Protein AF-A0A089QMC7-F1 (afdb_monomer)

Radius of gyration: 25.0 Å; Cα contacts (8 Å, |Δi|>4): 602; chains: 1; bounding box: 75×48×47 Å

Nearest PDB structures (foldseek):
  1ohs-assembly2_D  TM=6.194E-01  e=4.342E-04  Comamonas testosteroni
  4pej-assembly2_B  TM=6.756E-01  e=8.607E-04  synthetic construct
  3unl-assembly2_D  TM=6.961E-01  e=2.143E-03  Comamonas testosteroni
  3fh1-assembly1_A-2  TM=7.484E-01  e=1.407E-02  Mesorhizobium loti
  2rfr-assembly1_A  TM=6.326E-01  e=7.957E-03  Novosphingobium aromaticivorans DSM 12444

Mean predicted aligned error: 17.49 Å

Solvent-accessible surface area (backbone atoms only — not comparable to full-atom values): 17807 Å² total; per-residue (Å²): 134,82,77,82,74,79,68,56,44,44,63,55,49,42,39,44,51,19,29,21,56,63,69,51,47,55,74,69,46,61,76,41,48,29,74,71,12,31,39,40,39,80,88,53,97,70,68,32,70,26,39,66,59,44,51,68,55,46,54,60,51,31,56,52,47,70,71,65,83,45,55,52,40,39,30,40,28,40,42,76,50,98,92,42,48,54,28,30,37,33,17,49,64,41,87,81,43,65,70,18,28,33,39,47,41,60,51,99,59,19,38,36,29,40,38,41,24,56,71,69,47,42,85,71,36,50,75,63,67,43,31,46,86,52,100,50,75,59,82,85,76,78,84,71,91,72,95,59,87,63,48,73,66,56,46,51,51,50,48,53,54,63,70,62,69,81,64,81,76,67,56,46,80,44,78,38,97,54,55,35,64,55,38,37,31,43,50,52,11,76,40,81,88,48,75,64,69,64,89,67,65,52,51,31,86,45,64,66,64,45,67,71,66,52,57,91,76,49,41,72,41,31,40,36,43,37,75,92,74,17,91,44,72,28,40,30,33,30,35,58,41,80,50,94,56,90,88,38,80,28,35,39,36,38,23,35,30,30,46,33,34,46,93,86,71,29,31,32,63,44,59,51,30,46,32,27,38,37,18,79,52,89,72,75,93,53,59,60,63,50,48,56,53,38,52,51,42,34,61,70,76,20,42,95,84,38,50,32,67,62,55,66,72,30,54,76,45,78,69,109

Foldseek 3Di:
DDPPPPAQDQLNLLLQVLQCLQVLHCVSNLVQADQQAWEAEPPDDDIDGGSVSVCVVSNVVSVVLVPPPKGKFWFWWADDDPNDGIWIFIAINDPPRTDFIKTFDGDPSGTRYIYTDCVVPSVRTGTPCDRRPDPDSPPPPDDDDDPPPQDPVNVVVVVVVVCPPDDDPQKDKFADPDAQVRQVCVQQVVDDDDDHFDPPLFKALDPVSNVVRHDPQKDWWKWKDAPVAAPDIKTKIKDWDWDPDPPAPTKIKIWIWIFGQGPVNITGIGTWGMIMMHGNDDDDDPRNVRVVVGVVVCCPQNGPVGDNVSRVPMDMGTDD

Secondary structure (DSSP, 8-state):
------PPPHHHHHHHHHHHHHHT--HHHHTTEEEEEEEEETTSSS-B-SHHHHHHHHHHHHHHHHHTT--EEEEEEEEEETTEEEEEEEEESSTTSEEEEEEEEEETTEEEEEEEESSS-GGGSEE--B-TTS--B-TT--S--------HHHHHHHHHHHHTSSS--SEEEEE-SS-HHHHHHHHTTSSSSSPPPPTTTTEESSHHHHHTTS-TT-EEEEEEE-TTT-SS-EEEEEEEEEE--TTSSEEEEEEEEEEEE-TTSSEEEEEEEEEEEEESSPPPP-HHHHHHHHHHHHHHH--SS--HHHHHTSEEEE--

Sequence (320 aa):
MGKETSQLTEKEALSIYARMMHSLDSSEFESFLAEDFSYSSQKVLTDMNSKDEFIEYIRPKLEVIKKTNSPVYAELGVCPAYGHNDCLIMAQGDKSNLLGVAYASVEEGKISGLSLCIVPTPDSAIRSGIYPGLNEVDSGLNVKKDQVIITEEEFQRKKEQLLNLGKKETYQIELSGYDEVQAFGMAFGLIGERERPKEDFYESTNFNNLESSLPSDTIKVATYVNKKYSTKKIYFYVCSFTESTQRANHQEVYSLFSIMWSRDSLWELNPWYCCSVLSEKPQAPLHKEAANWMFKGVATTGCLIASVDDFKNGTLEILI

pLDDT: mean 78.38, std 17.94, range [30.09, 97.62]

Structure (mmCIF, N/CA/C/O backbone):
data_AF-A0A089QMC7-F1
#
_entry.id   AF-A0A089QMC7-F1
#
loop_
_atom_site.group_PDB
_atom_site.id
_atom_site.type_symbol
_atom_site.label_atom_id
_atom_site.label_alt_id
_atom_site.label_comp_id
_atom_site.label_asym_id
_atom_site.label_entity_id
_atom_site.label_seq_id
_atom_site.pdbx_PDB_ins_code
_atom_site.Cartn_x
_atom_site.Cartn_y
_atom_site.Cartn_z
_atom_site.occupancy
_atom_site.B_iso_or_equiv
_atom_site.auth_seq_id
_atom_site.auth_comp_id
_atom_site.auth_asym_id
_atom_site.auth_atom_id
_atom_site.pdbx_PDB_model_num
ATOM 1 N N . MET A 1 1 ? -43.325 -26.738 12.603 1.00 34.03 1 MET A N 1
ATOM 2 C CA . MET A 1 1 ? -42.249 -26.535 11.611 1.00 34.03 1 MET A CA 1
ATOM 3 C C . MET A 1 1 ? -41.674 -25.157 11.857 1.00 34.03 1 MET A C 1
ATOM 5 O O . MET A 1 1 ? -42.331 -24.178 11.523 1.00 34.03 1 MET A O 1
ATOM 9 N N . GLY A 1 2 ? -40.547 -25.077 12.565 1.00 37.09 2 GLY A N 1
ATOM 10 C CA . GLY A 1 2 ? -39.868 -23.801 12.781 1.00 37.09 2 GLY A CA 1
ATOM 11 C C . GLY A 1 2 ? -39.371 -23.283 11.438 1.00 37.09 2 GLY A C 1
ATOM 12 O O . GLY A 1 2 ? -38.713 -24.026 10.715 1.00 37.09 2 GLY A O 1
ATOM 13 N N . LYS A 1 3 ? -39.744 -22.051 11.078 1.00 37.16 3 LYS A N 1
ATOM 14 C CA . LYS A 1 3 ? -39.042 -21.313 10.028 1.00 37.16 3 LYS A CA 1
ATOM 15 C C . LYS A 1 3 ? -37.590 -21.220 10.482 1.00 37.16 3 LYS A C 1
ATOM 17 O O . LYS A 1 3 ? -37.341 -20.636 11.533 1.00 37.16 3 LYS A O 1
ATOM 22 N N . GLU A 1 4 ? -36.664 -21.794 9.725 1.00 39.12 4 GLU A N 1
ATOM 23 C CA . GLU A 1 4 ? -35.265 -21.385 9.796 1.00 39.12 4 GLU A CA 1
ATOM 24 C C . GLU A 1 4 ? -35.242 -19.888 9.478 1.00 39.12 4 GLU A C 1
ATOM 26 O O . GLU A 1 4 ? -35.417 -19.469 8.335 1.00 39.12 4 GLU A O 1
ATOM 31 N N . THR A 1 5 ? -35.156 -19.054 10.510 1.00 44.62 5 THR A N 1
ATOM 32 C CA . THR A 1 5 ? -34.788 -17.654 10.348 1.00 44.62 5 THR A CA 1
ATOM 33 C C . THR A 1 5 ? -33.335 -17.668 9.907 1.00 44.62 5 THR A C 1
ATOM 35 O O . THR A 1 5 ? -32.456 -17.890 10.739 1.00 44.62 5 THR A O 1
ATOM 38 N N . SER A 1 6 ? -33.082 -17.519 8.604 1.00 55.50 6 SER A N 1
ATOM 39 C CA . SER A 1 6 ? -31.729 -17.291 8.101 1.00 55.50 6 SER A CA 1
ATOM 40 C C . SER A 1 6 ? -31.168 -16.085 8.850 1.00 55.50 6 SER A C 1
ATOM 42 O O . SER A 1 6 ? -31.702 -14.980 8.726 1.00 55.50 6 SER A O 1
ATOM 44 N N . GLN A 1 7 ? -30.170 -16.311 9.702 1.00 78.69 7 GLN A N 1
ATOM 45 C CA . GLN A 1 7 ? -29.512 -15.224 10.412 1.00 78.69 7 GLN A CA 1
ATOM 46 C C . GLN A 1 7 ? -28.820 -14.337 9.384 1.00 78.69 7 GLN A C 1
ATOM 48 O O . GLN A 1 7 ? -28.062 -14.838 8.557 1.00 78.69 7 GLN A O 1
ATOM 53 N N . LEU A 1 8 ? -29.113 -13.037 9.439 1.00 89.31 8 LEU A N 1
ATOM 54 C CA . LEU A 1 8 ? -28.418 -12.033 8.648 1.00 89.31 8 LEU A CA 1
ATOM 55 C C . LEU A 1 8 ? -26.914 -12.120 8.952 1.00 89.31 8 LEU A C 1
ATOM 57 O O . LEU A 1 8 ? -26.518 -12.175 10.114 1.00 89.31 8 LEU A O 1
ATOM 61 N N . THR A 1 9 ? -26.087 -12.145 7.916 1.00 92.31 9 THR A N 1
ATOM 62 C CA . THR A 1 9 ? -24.621 -12.131 8.023 1.00 92.31 9 THR A CA 1
ATOM 63 C C . THR A 1 9 ? -24.059 -10.729 7.780 1.00 92.31 9 THR A C 1
ATOM 65 O O . THR A 1 9 ? -24.715 -9.891 7.159 1.00 92.31 9 THR A O 1
ATOM 68 N N . GLU A 1 10 ? -22.817 -10.464 8.204 1.00 89.81 10 GLU A N 1
ATOM 69 C CA . GLU A 1 10 ? -22.138 -9.181 7.934 1.00 89.81 10 GLU A CA 1
ATOM 70 C C . GLU A 1 10 ? -22.070 -8.880 6.430 1.00 89.81 10 GLU A C 1
ATOM 72 O O . GLU A 1 10 ? -22.367 -7.773 5.987 1.00 89.81 10 GLU A O 1
ATOM 77 N N . LYS A 1 11 ? -21.766 -9.891 5.611 1.00 90.06 11 LYS A N 1
ATOM 78 C CA . LYS A 1 11 ? -21.731 -9.760 4.152 1.00 90.06 11 LYS A CA 1
ATOM 79 C C . LYS A 1 11 ? -23.095 -9.419 3.548 1.00 90.06 11 LYS A C 1
ATOM 81 O O . LYS A 1 11 ? -23.175 -8.631 2.602 1.00 90.06 11 LYS A O 1
ATOM 86 N N . GLU A 1 12 ? -24.175 -9.995 4.069 1.00 92.94 12 GLU A N 1
ATOM 87 C CA . GLU A 1 12 ? -25.535 -9.643 3.647 1.00 92.94 12 GLU A CA 1
ATOM 88 C C . GLU A 1 12 ? -25.905 -8.227 4.094 1.00 92.94 12 GLU A C 1
ATOM 90 O O . GLU A 1 12 ? -26.450 -7.473 3.290 1.00 92.94 12 GLU A O 1
ATOM 95 N N . ALA A 1 13 ? -25.534 -7.824 5.313 1.00 96.00 13 ALA A N 1
ATOM 96 C CA . ALA A 1 13 ? -25.698 -6.456 5.801 1.00 96.00 13 ALA A CA 1
ATOM 97 C C . ALA A 1 13 ? -24.971 -5.436 4.907 1.00 96.00 13 ALA A C 1
ATOM 99 O O . ALA A 1 13 ? -25.576 -4.459 4.459 1.00 96.00 13 ALA A O 1
ATOM 100 N N . LEU A 1 14 ? -23.711 -5.706 4.550 1.00 97.19 14 LEU A N 1
ATOM 101 C CA . LEU A 1 14 ? -22.934 -4.900 3.602 1.00 97.19 14 LEU A CA 1
ATOM 102 C C . LEU A 1 14 ? -23.573 -4.884 2.210 1.00 97.19 14 LEU A C 1
ATOM 104 O O . LEU A 1 14 ? -23.549 -3.861 1.531 1.00 97.19 14 LEU A O 1
ATOM 108 N N . SER A 1 15 ? -24.202 -5.985 1.794 1.00 95.12 15 SER A N 1
ATOM 109 C CA . SER A 1 15 ? -24.925 -6.051 0.521 1.00 95.12 15 SER A CA 1
ATOM 110 C C . SER A 1 15 ? -26.192 -5.194 0.517 1.00 95.12 15 SER A C 1
ATOM 112 O O . SER A 1 15 ? -26.511 -4.595 -0.510 1.00 95.12 15 SER A O 1
ATOM 114 N N . ILE A 1 16 ? -26.919 -5.122 1.637 1.00 95.81 16 ILE A N 1
ATOM 115 C CA . ILE A 1 16 ? -28.075 -4.224 1.802 1.00 95.81 16 ILE A CA 1
ATOM 116 C C . ILE A 1 16 ? -27.592 -2.767 1.803 1.00 95.81 16 ILE A C 1
ATOM 118 O O . ILE A 1 16 ? -28.145 -1.932 1.088 1.00 95.81 16 ILE A O 1
ATOM 122 N N . TYR A 1 17 ? -26.512 -2.468 2.530 1.00 97.19 17 TYR A N 1
ATOM 123 C CA . TYR A 1 17 ? -25.913 -1.132 2.555 1.00 97.19 17 TYR A CA 1
ATOM 124 C C . TYR A 1 17 ? -25.431 -0.689 1.161 1.00 97.19 17 TYR A C 1
ATOM 126 O O . TYR A 1 17 ? -25.707 0.432 0.735 1.00 97.19 17 TYR A O 1
ATOM 134 N N . ALA A 1 18 ? -24.807 -1.582 0.388 1.00 97.12 18 ALA A N 1
ATOM 135 C CA . ALA A 1 18 ? -24.408 -1.311 -0.993 1.00 97.12 18 ALA A CA 1
ATOM 136 C C . ALA A 1 18 ? -25.598 -0.948 -1.891 1.00 97.12 18 ALA A C 1
ATOM 138 O O . ALA A 1 18 ? -25.524 0.020 -2.647 1.00 97.12 18 ALA A O 1
ATOM 139 N N . ARG A 1 19 ? -26.722 -1.673 -1.776 1.00 95.69 19 ARG A N 1
ATOM 140 C CA . ARG A 1 19 ? -27.944 -1.364 -2.536 1.00 95.69 19 ARG A CA 1
ATOM 141 C C . ARG A 1 19 ? -28.497 0.015 -2.204 1.00 95.69 19 ARG A C 1
ATOM 143 O O . ARG A 1 19 ? -28.894 0.726 -3.126 1.00 95.69 19 ARG A O 1
ATOM 150 N N . MET A 1 20 ? -28.473 0.424 -0.935 1.00 96.38 20 MET A N 1
ATOM 151 C CA . MET A 1 20 ? -28.828 1.796 -0.553 1.00 96.38 20 MET A CA 1
ATOM 152 C C . MET A 1 20 ? -27.902 2.808 -1.231 1.00 96.38 20 MET A C 1
ATOM 154 O O . MET A 1 20 ? -28.375 3.794 -1.784 1.00 96.38 20 MET A O 1
ATOM 158 N N . MET A 1 21 ? -26.589 2.569 -1.229 1.00 96.00 21 MET A N 1
ATOM 159 C CA . MET A 1 21 ? -25.628 3.504 -1.821 1.00 96.00 21 MET A CA 1
ATOM 160 C C . MET A 1 21 ? -25.736 3.594 -3.350 1.00 96.00 21 MET A C 1
ATOM 162 O O . MET A 1 21 ? -25.506 4.664 -3.905 1.00 96.00 21 MET A O 1
ATOM 166 N N . HIS A 1 22 ? -26.125 2.513 -4.028 1.00 94.50 22 HIS A N 1
ATOM 167 C CA . HIS A 1 22 ? -26.355 2.506 -5.476 1.00 94.50 22 HIS A CA 1
ATOM 168 C C . HIS A 1 22 ? -27.708 3.111 -5.879 1.00 94.50 22 HIS A C 1
ATOM 170 O O . HIS A 1 22 ? -27.779 3.871 -6.841 1.00 94.50 22 HIS A O 1
ATOM 176 N N . SER A 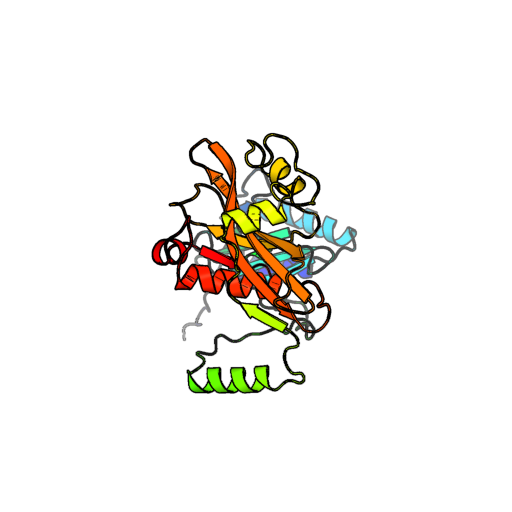1 23 ? -28.783 2.788 -5.153 1.00 94.25 23 SER A N 1
ATOM 177 C CA . SER A 1 23 ? -30.135 3.321 -5.415 1.00 94.25 23 SER A CA 1
ATOM 178 C C . SER A 1 23 ? -30.342 4.735 -4.869 1.00 94.25 23 SER A C 1
ATOM 180 O O . SER A 1 23 ? -31.264 5.440 -5.283 1.00 94.25 23 SER A O 1
ATOM 182 N N . LEU A 1 24 ? -29.474 5.151 -3.943 1.00 94.12 24 LEU A N 1
ATOM 183 C CA . LEU A 1 24 ? -29.589 6.371 -3.155 1.00 94.12 24 LEU A CA 1
ATOM 184 C C . LEU A 1 24 ? -30.938 6.445 -2.408 1.00 94.12 24 LEU A C 1
ATOM 186 O O . LEU A 1 24 ? -31.515 7.521 -2.246 1.00 94.12 24 LEU A O 1
ATOM 190 N N . ASP A 1 25 ? -31.442 5.296 -1.951 1.00 94.69 25 ASP A N 1
ATOM 191 C CA . ASP A 1 25 ? -32.688 5.136 -1.193 1.00 94.69 25 ASP A CA 1
ATOM 192 C C . ASP A 1 25 ? -32.461 4.240 0.036 1.00 94.69 25 ASP A C 1
ATOM 194 O O . ASP A 1 25 ? -32.031 3.092 -0.080 1.00 94.69 25 ASP A O 1
ATOM 198 N N . SER A 1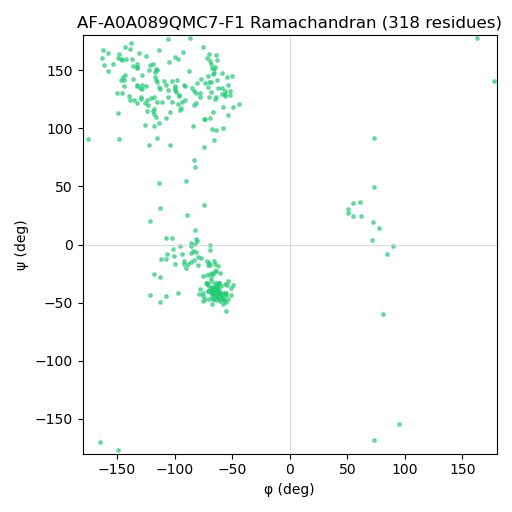 26 ? -32.740 4.774 1.228 1.00 95.25 26 SER A N 1
ATOM 199 C CA . SER A 1 26 ? -32.543 4.088 2.510 1.00 95.25 26 SER A CA 1
ATOM 200 C C . SER A 1 26 ? -33.709 3.195 2.932 1.00 95.25 26 SER A C 1
ATOM 202 O O . SER A 1 26 ? -33.565 2.454 3.901 1.00 95.25 26 SER A O 1
ATOM 204 N N . SER A 1 27 ? -34.839 3.214 2.218 1.00 93.94 27 SER A N 1
ATOM 205 C CA . SER A 1 27 ? -36.088 2.561 2.642 1.00 93.94 27 SER A CA 1
ATOM 206 C C . SER A 1 27 ? -35.933 1.063 2.943 1.00 93.94 27 SER A C 1
ATOM 208 O O . SER A 1 27 ? -36.467 0.569 3.936 1.00 93.94 27 SER A O 1
ATOM 210 N N . GLU A 1 28 ? -35.177 0.329 2.117 1.00 92.88 28 GLU A N 1
ATOM 211 C CA . GLU A 1 28 ? -34.867 -1.085 2.377 1.00 92.88 28 GLU A CA 1
ATOM 212 C C . GLU A 1 28 ? -33.957 -1.228 3.605 1.00 92.88 28 GLU A C 1
ATOM 214 O O . GLU A 1 28 ? -34.278 -1.978 4.527 1.00 92.88 28 GLU A O 1
ATOM 219 N N . PHE A 1 29 ? -32.848 -0.484 3.635 1.00 94.50 29 PHE A N 1
ATOM 220 C CA . PHE A 1 29 ? -31.821 -0.554 4.677 1.00 94.50 29 PHE A CA 1
ATOM 221 C C . PHE A 1 29 ? -32.387 -0.272 6.078 1.00 94.50 29 PHE A C 1
ATOM 223 O O . PHE A 1 29 ? -32.107 -1.008 7.022 1.00 94.50 29 PHE A O 1
ATOM 230 N N . GLU A 1 30 ? -33.272 0.719 6.191 1.00 94.50 30 GLU A N 1
ATOM 231 C CA . GLU A 1 30 ? -33.967 1.105 7.426 1.00 94.50 30 GLU A CA 1
ATOM 232 C C . GLU A 1 30 ? -34.714 -0.050 8.103 1.00 94.50 30 GLU A C 1
ATOM 234 O O . GLU A 1 30 ? -34.767 -0.128 9.334 1.00 94.50 30 GLU A O 1
ATOM 239 N N . SER A 1 31 ? -35.278 -0.968 7.313 1.00 94.00 31 SER A N 1
ATOM 240 C CA . SER A 1 31 ? -36.025 -2.118 7.834 1.00 94.00 31 SER A CA 1
ATOM 241 C C . SER A 1 31 ? -35.129 -3.169 8.507 1.00 94.00 31 SER A C 1
ATOM 243 O O . SER A 1 31 ? -35.615 -3.978 9.309 1.00 94.00 31 SER A O 1
ATOM 245 N N . PHE A 1 32 ? -33.820 -3.131 8.240 1.00 95.00 32 PHE A N 1
ATOM 246 C CA . PHE A 1 32 ? -32.824 -4.053 8.788 1.00 95.00 32 PHE A CA 1
ATOM 247 C C . PHE A 1 32 ? -32.025 -3.479 9.959 1.00 95.00 32 PHE A C 1
ATOM 249 O O . PHE A 1 32 ? -31.338 -4.247 10.627 1.00 95.00 32 PHE A O 1
ATOM 256 N N . LEU A 1 33 ? -32.139 -2.182 10.249 1.00 94.50 33 LEU A N 1
ATOM 257 C CA . LEU A 1 33 ? -31.455 -1.566 11.385 1.00 94.50 33 LEU A CA 1
ATOM 258 C C . LEU A 1 33 ? -32.048 -2.019 12.726 1.00 94.50 33 LEU A C 1
ATOM 260 O O . LEU A 1 33 ? -33.272 -2.150 12.864 1.00 94.50 33 LEU A O 1
ATOM 264 N N . ALA A 1 34 ? -31.168 -2.248 13.701 1.00 94.25 34 ALA A N 1
ATOM 265 C CA . ALA A 1 34 ? -31.527 -2.333 15.113 1.00 94.25 34 ALA A CA 1
ATOM 266 C C . ALA A 1 34 ? -31.940 -0.946 15.642 1.00 94.25 34 ALA A C 1
ATOM 268 O O . ALA A 1 34 ? -31.588 0.075 15.054 1.00 94.25 34 ALA A O 1
ATOM 269 N N . GLU A 1 35 ? -32.712 -0.888 16.727 1.00 88.19 35 GLU A N 1
ATOM 270 C CA . GLU A 1 35 ? -33.145 0.397 17.303 1.00 88.19 35 GLU A CA 1
ATOM 271 C C . GLU A 1 35 ? -31.978 1.133 17.991 1.00 88.19 35 GLU A C 1
ATOM 273 O O . GLU A 1 35 ? -31.859 2.354 17.886 1.00 88.19 35 GLU A O 1
ATOM 278 N N . ASP A 1 36 ? -31.056 0.383 18.598 1.00 88.94 36 ASP A N 1
ATOM 279 C CA . ASP A 1 36 ? -29.803 0.837 19.215 1.00 88.94 36 ASP A CA 1
ATOM 280 C C . ASP A 1 36 ? -28.618 0.872 18.231 1.00 88.94 36 ASP A C 1
ATOM 282 O O . ASP A 1 36 ? -27.456 0.774 18.623 1.00 88.94 36 ASP A O 1
ATOM 286 N N . PHE A 1 37 ? -28.913 1.014 16.936 1.00 94.38 37 PHE A N 1
ATOM 287 C CA . PHE A 1 37 ? -27.908 1.057 15.882 1.00 94.38 37 PHE A CA 1
ATOM 288 C C . PHE A 1 37 ? -26.830 2.122 16.130 1.00 94.38 37 PHE A C 1
ATOM 290 O O . PHE A 1 37 ? -27.133 3.274 16.446 1.00 94.38 37 PHE A O 1
ATOM 297 N N . SER A 1 38 ? -25.574 1.748 15.882 1.00 92.50 38 SER A N 1
ATOM 298 C CA . SER A 1 38 ? -24.417 2.638 15.975 1.00 92.50 38 SER A CA 1
ATOM 299 C C . SER A 1 38 ? -23.772 2.902 14.612 1.00 92.50 38 SER A C 1
ATOM 301 O O . SER A 1 38 ? -23.512 1.995 13.823 1.00 92.50 38 SER A O 1
ATOM 303 N N . TYR A 1 39 ? -23.462 4.161 14.322 1.00 90.69 39 TYR A N 1
ATOM 304 C CA . TYR A 1 39 ? -22.665 4.543 13.164 1.00 90.69 39 TYR A CA 1
ATOM 305 C C . TYR A 1 39 ? -21.451 5.350 13.594 1.00 90.69 39 TYR A C 1
ATOM 307 O O . TYR A 1 39 ? -21.582 6.413 14.201 1.00 90.69 39 TYR A O 1
ATOM 315 N N . SER A 1 40 ? -20.276 4.870 13.198 1.00 82.75 40 SER A N 1
ATOM 316 C CA . SER A 1 40 ? -19.017 5.587 13.354 1.00 82.75 40 SER A CA 1
ATOM 317 C C . SER A 1 40 ? -18.404 5.884 11.991 1.00 82.75 40 SER A C 1
ATOM 319 O O . SER A 1 40 ? -18.564 5.144 11.013 1.00 82.75 40 SER A O 1
ATOM 321 N N . SER A 1 41 ? -17.690 7.001 11.887 1.00 79.81 41 SER A N 1
ATOM 322 C CA . SER A 1 41 ? -16.936 7.295 10.676 1.00 79.81 41 SER A CA 1
ATOM 323 C C . SER A 1 41 ? -15.698 8.113 10.973 1.00 79.81 41 SER A C 1
ATOM 325 O O . SER A 1 41 ? -15.765 9.179 11.566 1.00 79.81 41 SER A O 1
ATOM 327 N N . GLN A 1 42 ? -14.559 7.675 10.443 1.00 67.19 42 GLN A N 1
ATOM 328 C CA . GLN A 1 42 ? -13.296 8.414 10.545 1.00 67.19 42 GLN A CA 1
ATOM 329 C C . GLN A 1 42 ? -13.297 9.722 9.722 1.00 67.19 42 GLN A C 1
ATOM 331 O O . GLN A 1 42 ? -12.299 10.440 9.697 1.00 67.19 42 GLN A O 1
ATOM 336 N N . LYS A 1 43 ? -14.402 10.033 9.027 1.00 56.62 43 LYS A N 1
ATOM 337 C CA . LYS A 1 43 ? -14.633 11.303 8.322 1.00 56.62 43 LYS A CA 1
ATOM 338 C C . LYS A 1 43 ? -15.646 12.220 9.018 1.00 56.62 43 LYS A C 1
ATOM 340 O O . LYS A 1 43 ? -15.820 13.348 8.561 1.00 56.62 43 LYS A O 1
ATOM 345 N N . VAL A 1 44 ? -16.336 11.764 10.066 1.00 56.44 44 VAL A N 1
ATOM 346 C CA . VAL A 1 44 ? -17.267 12.588 10.858 1.00 56.44 44 VAL A CA 1
ATOM 347 C C . VAL A 1 44 ? -16.745 12.724 12.287 1.00 56.44 44 VAL A C 1
ATOM 349 O O . VAL A 1 44 ? -16.019 11.871 12.777 1.00 56.44 44 VAL A O 1
ATOM 352 N N . LEU A 1 45 ? -17.070 13.835 12.946 1.00 45.50 45 LEU A N 1
ATOM 353 C CA . LEU A 1 45 ? -16.521 14.174 14.265 1.00 45.50 45 LEU A CA 1
ATOM 354 C C . LEU A 1 45 ? -17.257 13.500 15.435 1.00 45.50 45 LEU A C 1
ATOM 356 O O . LEU A 1 45 ? -16.772 13.562 16.562 1.00 45.50 45 LEU A O 1
ATOM 360 N N . THR A 1 46 ? -18.436 12.916 15.207 1.00 69.06 46 THR A N 1
ATOM 361 C CA . THR A 1 46 ? -19.290 12.377 16.276 1.00 69.06 46 THR A CA 1
ATOM 362 C C . THR A 1 46 ? -20.030 11.138 15.791 1.00 69.06 46 THR A C 1
ATOM 364 O O . THR A 1 46 ? -20.638 11.168 14.719 1.00 69.06 46 THR A O 1
ATOM 367 N N . ASP A 1 47 ? -19.960 10.075 16.588 1.00 79.19 47 ASP A N 1
ATOM 368 C CA . ASP A 1 47 ? -20.684 8.828 16.353 1.00 79.19 47 ASP A CA 1
ATOM 369 C C . ASP A 1 47 ? -22.185 9.029 16.596 1.00 79.19 47 ASP A C 1
ATOM 371 O O . ASP A 1 47 ? -22.588 9.788 17.479 1.00 79.19 47 ASP A O 1
ATOM 375 N N . MET A 1 48 ? -23.006 8.340 15.811 1.00 85.19 48 MET A N 1
ATOM 376 C CA . MET A 1 48 ? -24.462 8.300 15.972 1.00 85.19 48 MET A CA 1
ATOM 377 C C . MET A 1 48 ? -24.812 7.003 16.683 1.00 85.19 48 MET A C 1
ATOM 379 O O . MET A 1 48 ? -24.307 5.951 16.299 1.00 85.19 48 MET A O 1
ATOM 383 N N . ASN A 1 49 ? -25.652 7.066 17.712 1.00 87.56 49 ASN A N 1
ATOM 384 C CA . ASN A 1 49 ? -25.911 5.920 18.595 1.00 87.56 49 ASN A CA 1
ATOM 385 C C . ASN A 1 49 ? -27.391 5.519 18.613 1.00 87.56 49 ASN A C 1
ATOM 387 O O . ASN A 1 49 ? -27.860 4.886 19.557 1.00 87.56 49 ASN A O 1
ATOM 391 N N . SER A 1 50 ? -28.138 5.931 17.590 1.00 88.31 50 SER A N 1
ATOM 392 C CA . SER A 1 50 ? -29.485 5.439 17.341 1.00 88.31 50 SER A CA 1
ATOM 393 C C . SER A 1 50 ? -29.784 5.361 15.849 1.00 88.31 50 SER A C 1
ATOM 395 O O . SER A 1 50 ? -29.187 6.055 15.015 1.00 88.31 50 SER A O 1
ATOM 397 N N . LYS A 1 51 ? -30.779 4.537 15.520 1.00 91.62 51 LYS A N 1
ATOM 398 C CA . LYS A 1 51 ? -31.354 4.443 14.178 1.00 91.62 51 LYS A CA 1
ATOM 399 C C . LYS A 1 51 ? -31.853 5.793 13.662 1.00 91.62 51 LYS A C 1
ATOM 401 O O . LYS A 1 51 ? -31.497 6.174 12.551 1.00 91.62 51 LYS A O 1
ATOM 406 N N . ASP A 1 52 ? -32.636 6.521 14.456 1.00 91.94 52 ASP A N 1
ATOM 407 C CA . ASP A 1 52 ? -33.233 7.793 14.030 1.00 91.94 52 ASP A CA 1
ATOM 408 C C . ASP A 1 52 ? -32.160 8.843 13.701 1.00 91.94 52 ASP A C 1
ATOM 410 O O . ASP A 1 52 ? -32.217 9.451 12.631 1.00 91.94 52 ASP A O 1
ATOM 414 N N . GLU A 1 53 ? -31.123 8.978 14.539 1.00 90.00 53 GLU A N 1
ATOM 415 C CA . GLU A 1 53 ? -29.988 9.882 14.283 1.00 90.00 53 GLU A CA 1
ATOM 416 C C . GLU A 1 53 ? -29.285 9.563 12.956 1.00 90.00 53 GLU A C 1
ATOM 418 O O . GLU A 1 53 ? -28.992 10.461 12.158 1.00 90.00 53 GLU A O 1
ATOM 423 N N . PHE A 1 54 ? -29.034 8.279 12.684 1.00 92.44 54 PHE A N 1
ATOM 424 C CA . PHE A 1 54 ? -28.409 7.871 11.430 1.00 92.44 54 PHE A CA 1
ATOM 425 C C . PHE A 1 54 ? -29.309 8.142 10.218 1.00 92.44 54 PHE A C 1
ATOM 427 O O . PHE A 1 54 ? -28.821 8.580 9.174 1.00 92.44 54 PHE A O 1
ATOM 434 N N . ILE A 1 55 ? -30.619 7.913 10.335 1.00 93.12 55 ILE A N 1
ATOM 435 C CA . ILE A 1 55 ? -31.568 8.135 9.239 1.00 93.12 55 ILE A CA 1
ATOM 436 C C . ILE A 1 55 ? -31.739 9.618 8.915 1.00 93.12 55 ILE A C 1
ATOM 438 O O . ILE A 1 55 ? -31.741 9.989 7.734 1.00 93.12 55 ILE A O 1
ATOM 442 N N . GLU A 1 56 ? -31.797 10.475 9.933 1.00 91.38 56 GLU A N 1
ATOM 443 C CA . GLU A 1 56 ? -31.774 11.928 9.758 1.00 91.38 56 GLU A CA 1
ATOM 444 C C . GLU A 1 56 ? -30.478 12.411 9.092 1.00 91.38 56 GLU A C 1
ATOM 446 O O . GLU A 1 56 ? -30.510 13.344 8.288 1.00 91.38 56 GLU A O 1
ATOM 451 N N . TYR A 1 57 ? -29.348 11.748 9.354 1.00 89.19 57 TYR A N 1
ATOM 452 C CA . TYR A 1 57 ? -28.070 12.052 8.712 1.00 89.19 57 TYR A CA 1
ATOM 453 C C . TYR A 1 57 ? -27.977 11.565 7.258 1.00 89.19 57 TYR A C 1
ATOM 455 O O . TYR A 1 57 ? -27.533 12.307 6.372 1.00 89.19 57 TYR A O 1
ATOM 463 N N . ILE A 1 58 ? -28.345 10.308 6.989 1.00 92.56 58 ILE A N 1
ATOM 464 C CA . ILE A 1 58 ? -28.045 9.668 5.705 1.00 92.56 58 ILE A CA 1
ATOM 465 C C . ILE A 1 58 ? -28.996 10.124 4.599 1.00 92.56 58 ILE A C 1
ATOM 467 O O . ILE A 1 58 ? -28.538 10.372 3.483 1.00 92.56 58 ILE A O 1
ATOM 471 N N . ARG A 1 59 ? -30.292 10.320 4.884 1.00 94.75 59 ARG A N 1
ATOM 472 C CA . ARG A 1 59 ? -31.284 10.700 3.861 1.00 94.75 59 ARG A CA 1
ATOM 473 C C . ARG A 1 59 ? -30.922 12.010 3.143 1.00 94.75 59 ARG A C 1
ATOM 475 O O . ARG A 1 59 ? -30.839 11.991 1.912 1.00 94.75 59 ARG A O 1
ATOM 482 N N . PRO A 1 60 ? -30.616 13.129 3.836 1.00 90.25 60 PRO A N 1
ATOM 483 C CA . PRO A 1 60 ? -30.181 14.354 3.165 1.00 90.25 60 PRO A CA 1
ATOM 484 C C . PRO A 1 60 ? -28.899 14.161 2.351 1.00 90.25 60 PRO A C 1
ATOM 486 O O . PRO A 1 60 ? -28.755 14.746 1.279 1.00 90.25 60 PRO A O 1
ATOM 489 N N . LYS A 1 61 ? -27.968 13.325 2.828 1.00 89.19 61 LYS A N 1
ATOM 490 C CA . LYS A 1 61 ? -26.709 13.041 2.131 1.00 89.19 61 LYS A CA 1
ATOM 491 C C . LYS A 1 61 ? -26.943 12.295 0.818 1.00 89.19 61 LYS A C 1
ATOM 493 O O . LYS A 1 61 ? -26.349 12.668 -0.192 1.00 89.19 61 LYS A O 1
ATOM 498 N N . LEU A 1 62 ? -27.832 11.301 0.809 1.00 93.06 62 LEU A N 1
ATOM 499 C CA . LEU A 1 62 ? -28.236 10.594 -0.411 1.00 93.06 62 LEU A CA 1
ATOM 500 C C . LEU A 1 62 ? -28.901 11.556 -1.410 1.00 93.06 62 LEU A C 1
ATOM 502 O O . LEU A 1 62 ? -28.556 11.538 -2.589 1.00 93.06 62 LEU A O 1
ATOM 506 N N . GLU A 1 63 ? -29.761 12.468 -0.944 1.00 92.94 63 GLU A N 1
ATOM 507 C CA . GLU A 1 63 ? -30.385 13.497 -1.793 1.00 92.94 63 GLU A CA 1
ATOM 508 C C . GLU A 1 63 ? -29.385 14.506 -2.374 1.00 92.94 63 GLU A C 1
ATOM 510 O O . GLU A 1 63 ? -29.543 14.964 -3.508 1.00 92.94 63 GLU A O 1
ATOM 515 N N . VAL A 1 64 ? -28.333 14.859 -1.630 1.00 89.94 64 VAL A N 1
ATOM 516 C CA . VAL A 1 64 ? -27.234 15.676 -2.163 1.00 89.94 64 VAL A CA 1
ATOM 517 C C . VAL A 1 64 ? -26.484 14.907 -3.247 1.00 89.94 64 VAL A C 1
ATOM 519 O O . VAL A 1 64 ? -26.267 15.458 -4.323 1.00 89.94 64 VAL A O 1
ATOM 522 N N . ILE A 1 65 ? -26.144 13.636 -3.010 1.00 87.88 65 ILE A N 1
ATOM 523 C CA . ILE A 1 65 ? -25.435 12.791 -3.984 1.00 87.88 65 ILE A CA 1
ATOM 524 C C . ILE A 1 65 ? -26.260 12.609 -5.267 1.00 87.88 65 ILE A C 1
ATOM 526 O O . ILE A 1 65 ? -25.707 12.734 -6.357 1.00 87.88 65 ILE A O 1
ATOM 530 N N . LYS A 1 66 ? -27.585 12.420 -5.172 1.00 89.94 66 LYS A N 1
ATOM 531 C CA . LYS A 1 66 ? -28.476 12.356 -6.349 1.00 89.94 66 LYS A CA 1
ATOM 532 C C . LYS A 1 66 ? -28.323 13.572 -7.272 1.00 89.94 66 LYS A C 1
ATOM 534 O O . LYS A 1 66 ? -28.482 13.445 -8.482 1.00 89.94 66 LYS A O 1
ATOM 539 N N . LYS A 1 67 ? -28.000 14.748 -6.721 1.00 90.31 67 LYS A N 1
ATOM 540 C CA . LYS A 1 67 ? -27.873 16.010 -7.469 1.00 90.31 67 LYS A CA 1
ATOM 541 C C . LYS A 1 67 ? -26.491 16.236 -8.088 1.00 90.31 67 LYS A C 1
ATOM 543 O O . LYS A 1 67 ? -26.372 17.110 -8.941 1.00 90.31 67 LYS A O 1
ATOM 548 N N . THR A 1 68 ? -25.450 15.500 -7.686 1.00 83.88 68 THR A N 1
ATOM 549 C CA . THR A 1 68 ? -24.069 15.751 -8.153 1.00 83.88 68 THR A CA 1
ATOM 550 C C . THR A 1 68 ? -23.734 15.097 -9.494 1.00 83.88 68 THR A C 1
ATOM 552 O O . THR A 1 68 ? -22.649 15.332 -10.018 1.00 83.88 68 THR A O 1
ATOM 555 N N . ASN A 1 69 ? -24.640 14.281 -10.051 1.00 79.00 69 ASN A N 1
ATOM 556 C CA . ASN A 1 69 ? -24.424 13.477 -11.263 1.00 79.00 69 ASN A CA 1
ATOM 557 C C . ASN A 1 69 ? -23.129 12.634 -11.218 1.00 79.00 69 ASN A C 1
ATOM 559 O O . ASN A 1 69 ? -22.528 12.340 -12.249 1.00 79.00 69 ASN A O 1
ATOM 563 N N . SER A 1 70 ? -22.685 12.283 -10.007 1.00 83.69 70 SER A N 1
ATOM 564 C CA . SER A 1 70 ? -21.456 11.543 -9.739 1.00 83.69 70 SER A CA 1
ATOM 565 C C . SER A 1 70 ? -21.824 10.214 -9.075 1.00 83.69 70 SER A C 1
ATOM 567 O O . SER A 1 70 ? -22.188 10.215 -7.891 1.00 83.69 70 SER A O 1
ATOM 569 N N . PRO A 1 71 ? -21.808 9.095 -9.827 1.00 88.12 71 PRO A N 1
ATOM 570 C CA . PRO A 1 71 ? -22.299 7.810 -9.341 1.00 88.12 71 PRO A CA 1
ATOM 571 C C . PRO A 1 71 ? -21.468 7.321 -8.158 1.00 88.12 71 PRO A C 1
ATOM 573 O O . PRO A 1 71 ? -20.250 7.484 -8.130 1.00 88.12 71 PRO A O 1
ATOM 576 N N . VAL A 1 72 ? -22.127 6.715 -7.177 1.00 92.56 72 VAL A N 1
ATOM 577 C CA . VAL A 1 72 ? -21.451 6.021 -6.079 1.00 92.56 72 VAL A CA 1
ATOM 578 C C . VAL A 1 72 ? -21.298 4.562 -6.469 1.00 92.56 72 VAL A C 1
ATOM 580 O O . VAL A 1 72 ? -22.234 3.961 -6.988 1.00 92.56 72 VAL A O 1
ATOM 583 N N . TYR A 1 73 ? -20.129 4.000 -6.191 1.00 94.94 73 TYR A N 1
ATOM 584 C CA . TYR A 1 73 ? -19.851 2.582 -6.347 1.00 94.94 73 TYR A CA 1
ATOM 585 C C . TYR A 1 73 ? -19.519 1.998 -4.979 1.00 94.94 73 TYR A C 1
ATOM 587 O O . TYR A 1 73 ? -18.657 2.509 -4.266 1.00 94.94 73 TYR A O 1
ATOM 595 N N . ALA A 1 74 ? -20.224 0.939 -4.617 1.00 95.75 74 ALA A N 1
ATOM 596 C CA . ALA A 1 74 ? -20.091 0.229 -3.362 1.00 95.75 74 ALA A CA 1
ATOM 597 C C . ALA A 1 74 ? -19.843 -1.249 -3.670 1.00 95.75 74 ALA A C 1
ATOM 599 O O . ALA A 1 74 ? -20.743 -1.991 -4.069 1.00 95.75 74 ALA A O 1
ATOM 600 N N . GLU A 1 75 ? -18.589 -1.657 -3.540 1.00 93.38 75 GLU A N 1
ATOM 601 C CA . GLU A 1 75 ? -18.123 -2.977 -3.942 1.00 93.38 75 GLU A CA 1
ATOM 602 C C . GLU A 1 75 ? -17.887 -3.860 -2.727 1.00 93.38 75 GLU A C 1
ATOM 604 O O . GLU A 1 75 ? -17.220 -3.441 -1.782 1.00 93.38 75 GLU A O 1
ATOM 609 N N . LEU A 1 76 ? -18.376 -5.098 -2.750 1.00 88.88 76 LEU A N 1
ATOM 610 C CA . LEU A 1 76 ? -18.002 -6.056 -1.714 1.00 88.88 76 LEU A CA 1
ATOM 611 C C . LEU A 1 76 ? -16.512 -6.389 -1.816 1.00 88.88 76 LEU A C 1
ATOM 613 O O . LEU A 1 76 ? -15.944 -6.479 -2.907 1.00 88.88 76 LEU A O 1
ATOM 617 N N . GLY A 1 77 ? -15.891 -6.661 -0.683 1.00 79.50 77 GLY A N 1
ATOM 618 C CA . GLY A 1 77 ? -14.526 -7.145 -0.647 1.00 79.50 77 GLY A CA 1
ATOM 619 C C . GLY A 1 77 ? -14.158 -7.727 0.700 1.00 79.50 77 GLY A C 1
ATOM 620 O O . GLY A 1 77 ? -15.010 -7.959 1.556 1.00 79.50 77 GLY A O 1
ATOM 621 N N . VAL A 1 78 ? -12.869 -7.990 0.860 1.00 73.69 78 VAL A N 1
ATOM 622 C CA . VAL A 1 78 ? -12.300 -8.546 2.086 1.00 73.69 78 VAL A CA 1
ATOM 623 C C . VAL A 1 78 ? -11.180 -7.629 2.547 1.00 73.69 78 VAL A C 1
ATOM 625 O O . VAL A 1 78 ? -10.225 -7.392 1.809 1.00 73.69 78 VAL A O 1
ATOM 628 N N . CYS A 1 79 ? -11.291 -7.108 3.762 1.00 70.19 79 CYS A N 1
ATOM 629 C CA . CYS A 1 79 ? -10.276 -6.266 4.385 1.00 70.19 79 CYS A CA 1
ATOM 630 C C . CYS A 1 79 ? -10.315 -6.517 5.895 1.00 70.19 79 CYS A C 1
ATOM 632 O O . CYS A 1 79 ? -11.108 -5.894 6.592 1.00 70.19 79 CYS A O 1
ATOM 634 N N . PRO A 1 80 ? -9.533 -7.472 6.421 1.00 69.56 80 PRO A N 1
ATOM 635 C CA . PRO A 1 80 ? -9.630 -7.825 7.830 1.00 69.56 80 PRO A CA 1
ATOM 636 C C . PRO A 1 80 ? -9.176 -6.677 8.739 1.00 69.56 80 PRO A C 1
ATOM 638 O O . PRO A 1 80 ? -7.999 -6.311 8.753 1.00 69.56 80 PRO A O 1
ATOM 641 N N . ALA A 1 81 ? -10.101 -6.113 9.513 1.00 63.00 81 ALA A N 1
ATOM 642 C CA . ALA A 1 81 ? -9.826 -5.066 10.492 1.00 63.00 81 ALA A CA 1
ATOM 643 C C . ALA A 1 81 ? -10.965 -4.960 11.510 1.00 63.00 81 ALA A C 1
ATOM 645 O O . ALA A 1 81 ? -12.106 -5.307 11.228 1.00 63.00 81 ALA A O 1
ATOM 646 N N . TYR A 1 82 ? -10.650 -4.457 12.707 1.00 74.25 82 TYR A N 1
ATOM 647 C CA . TYR A 1 82 ? -11.640 -4.144 13.750 1.00 74.25 82 TYR A CA 1
ATOM 648 C C . TYR A 1 82 ? -12.560 -5.310 14.157 1.00 74.25 82 TYR A C 1
ATOM 650 O O . TYR A 1 82 ? -13.640 -5.085 14.681 1.00 74.25 82 TYR A O 1
ATOM 658 N N . GLY A 1 83 ? -12.113 -6.554 13.959 1.00 69.88 83 GLY A N 1
ATOM 659 C CA . GLY A 1 83 ? -12.904 -7.754 14.251 1.00 69.88 83 GLY A CA 1
ATOM 660 C C . GLY A 1 83 ? -13.769 -8.249 13.090 1.00 69.88 83 GLY A C 1
ATOM 661 O O . GLY A 1 83 ? -14.376 -9.305 13.223 1.00 69.88 83 GLY A O 1
ATOM 662 N N . HIS A 1 84 ? -13.764 -7.554 11.952 1.00 80.31 84 HIS A N 1
ATOM 663 C CA . HIS A 1 84 ? -14.488 -7.929 10.739 1.00 80.31 84 HIS A CA 1
ATOM 664 C C . HIS A 1 84 ? -13.546 -8.498 9.677 1.00 80.31 84 HIS A C 1
ATOM 666 O O . HIS A 1 84 ? -12.348 -8.199 9.664 1.00 80.31 84 HIS A O 1
ATOM 672 N N . ASN A 1 85 ? -14.103 -9.292 8.760 1.00 71.19 85 ASN A N 1
ATOM 673 C CA . ASN A 1 85 ? -13.388 -9.825 7.595 1.00 71.19 85 ASN A CA 1
ATOM 674 C C . ASN A 1 85 ? -13.923 -9.245 6.280 1.00 71.19 85 ASN A C 1
ATOM 676 O O . ASN A 1 85 ? -13.142 -8.792 5.440 1.00 71.19 85 ASN A O 1
ATOM 680 N N . ASP A 1 86 ? -15.245 -9.274 6.098 1.00 83.44 86 ASP A N 1
ATOM 681 C CA . ASP A 1 86 ? -15.910 -8.698 4.932 1.00 83.44 86 ASP A CA 1
ATOM 682 C C . ASP A 1 86 ? -15.978 -7.170 5.063 1.00 83.44 86 ASP A C 1
ATOM 684 O O . ASP A 1 86 ? -16.191 -6.624 6.147 1.00 83.44 86 ASP A O 1
ATOM 688 N N . CYS A 1 87 ? -15.811 -6.468 3.945 1.00 87.44 87 CYS A N 1
ATOM 689 C CA . CYS A 1 87 ? -15.935 -5.018 3.888 1.00 87.44 87 CYS A CA 1
ATOM 690 C C . CYS A 1 87 ? -16.683 -4.567 2.631 1.00 87.44 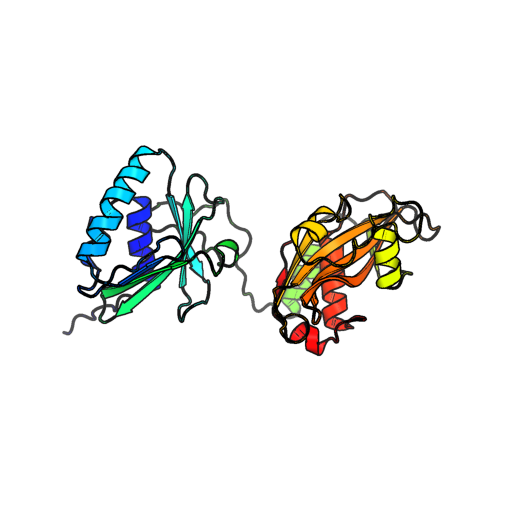87 CYS A C 1
ATOM 692 O O . CYS A 1 87 ? -16.908 -5.336 1.691 1.00 87.44 87 CYS A O 1
ATOM 694 N N . LEU A 1 88 ? -17.058 -3.291 2.617 1.00 96.62 88 LEU A N 1
ATOM 695 C CA . LEU A 1 88 ? -17.601 -2.619 1.448 1.00 96.62 88 LEU A CA 1
ATOM 696 C C . LEU A 1 88 ? -16.695 -1.453 1.054 1.00 96.62 88 LEU A C 1
ATOM 698 O O . LEU A 1 88 ? -16.554 -0.485 1.799 1.00 96.62 88 LEU A O 1
ATOM 702 N N . ILE A 1 89 ? -16.074 -1.539 -0.117 1.00 95.12 89 ILE A N 1
ATOM 703 C CA . ILE A 1 89 ? -15.214 -0.497 -0.667 1.00 95.12 89 ILE A CA 1
ATOM 704 C C . ILE A 1 89 ? -16.099 0.562 -1.321 1.00 95.12 89 ILE A C 1
ATOM 706 O O . ILE A 1 89 ? -16.864 0.270 -2.240 1.00 95.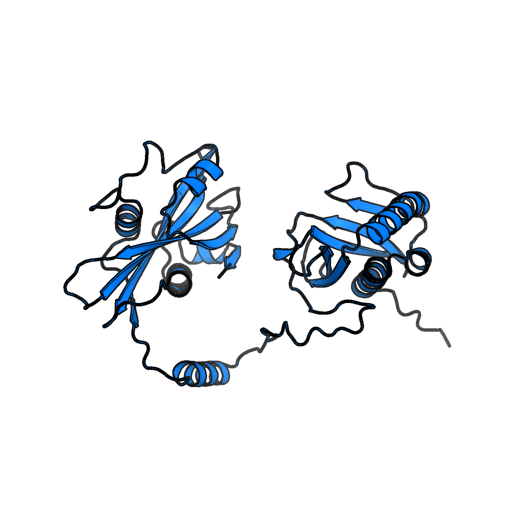12 89 ILE A O 1
ATOM 710 N N . MET A 1 90 ? -15.972 1.801 -0.858 1.00 94.06 90 MET A N 1
ATOM 711 C CA . MET A 1 90 ? -16.733 2.943 -1.350 1.00 94.06 90 MET A CA 1
ATOM 712 C C . MET A 1 90 ? -15.896 3.748 -2.345 1.00 94.06 90 MET A C 1
ATOM 714 O O . MET A 1 90 ? -14.770 4.128 -2.031 1.00 94.06 90 MET A O 1
ATOM 718 N N . ALA A 1 91 ? -16.461 4.077 -3.501 1.00 91.50 91 ALA A N 1
ATOM 719 C CA . ALA A 1 91 ? -15.889 4.973 -4.504 1.00 91.50 91 ALA A CA 1
ATOM 720 C C . ALA A 1 91 ? -16.965 5.921 -5.062 1.00 91.50 91 ALA A C 1
ATOM 722 O O . ALA A 1 91 ? -18.162 5.651 -4.936 1.00 91.50 91 ALA A O 1
ATOM 723 N N . GLN A 1 92 ? -16.566 7.046 -5.659 1.00 87.44 92 GLN A N 1
ATOM 724 C CA . GLN A 1 92 ? -17.517 7.992 -6.260 1.00 87.44 92 GLN A CA 1
ATOM 725 C C . GLN A 1 92 ? -16.972 8.639 -7.535 1.00 87.44 92 GLN A C 1
ATOM 727 O O . GLN A 1 92 ? -15.800 9.005 -7.616 1.00 87.44 92 GLN A O 1
ATOM 732 N N . GLY A 1 93 ? -17.844 8.819 -8.525 1.00 89.31 93 GLY A N 1
ATOM 733 C CA . GLY A 1 93 ? -17.525 9.316 -9.860 1.00 89.31 93 GLY A CA 1
ATOM 734 C C . GLY A 1 93 ? -16.967 8.205 -10.740 1.00 89.31 93 GLY A C 1
ATOM 735 O O . GLY A 1 93 ? -17.576 7.848 -11.744 1.00 89.31 93 GLY A O 1
ATOM 736 N N . ASP A 1 94 ? -15.856 7.613 -10.304 1.00 88.38 94 ASP A N 1
ATOM 737 C CA . ASP A 1 94 ? -15.171 6.502 -10.964 1.00 88.38 94 ASP A CA 1
ATOM 738 C C . ASP A 1 94 ? -14.911 5.347 -9.975 1.00 88.38 94 ASP A C 1
ATOM 740 O O . ASP A 1 94 ? -14.646 5.590 -8.796 1.00 88.38 94 ASP A O 1
ATOM 744 N N . LYS A 1 95 ? -14.957 4.088 -10.444 1.00 85.00 95 LYS A N 1
ATOM 745 C CA . LYS A 1 95 ? -14.719 2.869 -9.633 1.00 85.00 95 LYS A CA 1
ATOM 746 C C . LYS A 1 95 ? -13.300 2.799 -9.039 1.00 85.00 95 LYS A C 1
ATOM 748 O O . LYS A 1 95 ? -13.073 2.008 -8.120 1.00 85.00 95 LYS A O 1
ATOM 753 N N . SER A 1 96 ? -12.347 3.569 -9.567 1.00 79.50 96 SER A N 1
ATOM 754 C CA . SER A 1 96 ? -10.971 3.711 -9.065 1.00 79.50 96 SER A CA 1
ATOM 755 C C . SER A 1 96 ? -10.793 4.866 -8.075 1.00 79.50 96 SER A C 1
ATOM 757 O O . SER A 1 96 ? -9.800 4.899 -7.354 1.00 79.50 96 SER A O 1
ATOM 759 N N . ASN A 1 97 ? -11.755 5.789 -7.979 1.00 85.19 97 ASN A N 1
ATOM 760 C CA . ASN A 1 97 ? -11.692 6.914 -7.049 1.00 85.19 97 ASN A CA 1
ATOM 761 C C . ASN A 1 97 ? -12.171 6.492 -5.651 1.00 85.19 97 ASN A C 1
ATOM 763 O O . ASN A 1 97 ? -13.292 6.800 -5.230 1.00 85.19 97 ASN A O 1
ATOM 767 N N . LEU A 1 98 ? -11.331 5.716 -4.965 1.00 84.88 98 LEU A N 1
ATOM 768 C CA . LEU A 1 98 ? -11.650 5.090 -3.688 1.00 84.88 98 LEU A CA 1
ATOM 769 C C . LEU A 1 98 ? -11.731 6.115 -2.545 1.00 84.88 98 LEU A C 1
ATOM 771 O O . LEU A 1 98 ? -10.880 6.986 -2.386 1.00 84.88 98 LEU A O 1
ATOM 775 N N . LEU A 1 99 ? -12.761 5.986 -1.710 1.00 82.62 99 LEU A N 1
ATOM 776 C CA . LEU A 1 99 ? -13.080 6.922 -0.632 1.00 82.62 99 LEU A CA 1
ATOM 777 C C . LEU A 1 99 ? -12.892 6.332 0.768 1.00 82.62 99 LEU A C 1
ATOM 779 O O . LEU A 1 99 ? -12.679 7.105 1.706 1.00 82.62 99 LEU A O 1
ATOM 783 N N . GLY A 1 100 ? -13.027 5.017 0.931 1.00 84.56 100 GLY A N 1
ATOM 784 C CA . GLY A 1 100 ? -12.926 4.331 2.220 1.00 84.56 100 GLY A CA 1
ATOM 785 C C . GLY A 1 100 ? -13.536 2.932 2.189 1.00 84.56 100 GLY A C 1
ATOM 786 O O . GLY A 1 100 ? -14.094 2.518 1.174 1.00 84.56 100 GLY A O 1
ATOM 787 N N . VAL A 1 101 ? -13.441 2.224 3.310 1.00 83.75 101 VAL A N 1
ATOM 788 C CA . VAL A 1 101 ? -14.037 0.898 3.524 1.00 83.75 101 VAL A CA 1
ATOM 789 C C . VAL A 1 101 ? -15.091 0.979 4.615 1.00 83.75 101 VAL A C 1
ATOM 791 O O . VAL A 1 101 ? -14.895 1.675 5.607 1.00 83.75 101 VAL A O 1
ATOM 794 N N . ALA A 1 102 ? -16.212 0.293 4.439 1.00 94.88 102 ALA A N 1
ATOM 795 C CA . ALA A 1 102 ? -17.237 0.160 5.460 1.00 94.88 102 ALA A CA 1
ATOM 796 C C . ALA A 1 102 ? -17.276 -1.267 6.013 1.00 94.88 102 ALA A C 1
ATOM 798 O O . ALA A 1 102 ? -17.156 -2.232 5.257 1.00 94.88 102 ALA A O 1
ATOM 799 N N . TYR A 1 103 ? -17.482 -1.373 7.320 1.00 91.94 103 TYR A N 1
ATOM 800 C CA . TYR A 1 103 ? -17.735 -2.618 8.043 1.00 91.94 103 TYR A CA 1
ATOM 801 C C . TYR A 1 103 ? -19.137 -2.592 8.633 1.00 91.94 103 TYR A C 1
ATOM 803 O O . TYR A 1 103 ? -19.641 -1.512 8.950 1.00 91.94 103 TYR A O 1
ATOM 811 N N . ALA A 1 104 ? -19.750 -3.764 8.776 1.00 95.94 104 ALA A N 1
ATOM 812 C CA . ALA A 1 104 ? -21.072 -3.913 9.363 1.00 95.94 104 ALA A CA 1
ATOM 813 C C . ALA A 1 104 ? -21.026 -4.899 10.526 1.00 95.94 104 ALA A C 1
ATOM 815 O O . ALA A 1 104 ? -20.450 -5.975 10.393 1.00 95.94 104 ALA A O 1
ATOM 816 N N . SER A 1 105 ? -21.696 -4.543 11.616 1.00 94.00 105 SER A N 1
ATOM 817 C CA . SER A 1 105 ? -21.965 -5.430 12.745 1.00 94.00 105 SER A CA 1
ATOM 818 C C . SER A 1 105 ? -23.409 -5.910 12.672 1.00 94.00 105 SER A C 1
ATOM 820 O O . SER A 1 105 ? -24.312 -5.143 12.315 1.00 94.00 105 SER A O 1
ATOM 822 N N . VAL A 1 106 ? -23.629 -7.182 13.001 1.00 93.81 106 VAL A N 1
ATOM 823 C CA . VAL A 1 106 ? -24.957 -7.800 13.003 1.00 93.81 106 VAL A CA 1
ATOM 824 C C . VAL A 1 106 ? -25.198 -8.497 14.332 1.00 93.81 106 VAL A C 1
ATOM 826 O O . VAL A 1 106 ? -24.422 -9.357 14.739 1.00 93.81 106 VAL A O 1
ATOM 829 N N . GLU A 1 107 ? -26.311 -8.161 14.974 1.00 91.25 107 GLU A N 1
ATOM 830 C CA . GLU A 1 107 ? -26.769 -8.770 16.221 1.00 91.25 107 GLU A CA 1
ATOM 831 C C . GLU A 1 107 ? -28.248 -9.131 16.087 1.00 91.25 107 GLU A C 1
ATOM 833 O O . GLU A 1 107 ? -29.033 -8.395 15.495 1.00 91.25 107 GLU A O 1
ATOM 838 N N . GLU A 1 108 ? -28.627 -10.318 16.567 1.00 88.38 108 GLU A N 1
ATOM 839 C CA . GLU A 1 108 ? -30.017 -10.807 16.557 1.00 88.38 108 GLU A CA 1
ATOM 840 C C . GLU A 1 108 ? -30.735 -10.717 15.187 1.00 88.38 108 GLU A C 1
ATOM 842 O O . GLU A 1 108 ? -31.954 -10.575 15.097 1.00 88.38 108 GLU A O 1
ATOM 847 N N . GLY A 1 109 ? -29.982 -10.834 14.086 1.00 89.88 109 GLY A N 1
ATOM 848 C CA . GLY A 1 109 ? -30.518 -10.754 12.721 1.00 89.88 109 GLY A CA 1
ATOM 849 C C . GLY A 1 109 ? -30.813 -9.329 12.232 1.00 89.88 109 GLY A C 1
ATOM 850 O O . GLY A 1 109 ? -31.498 -9.161 11.221 1.00 89.88 109 GLY A O 1
ATOM 851 N N . LYS A 1 110 ? -30.302 -8.313 12.931 1.00 94.69 110 LYS A N 1
ATOM 852 C CA . LYS A 1 110 ? -30.396 -6.890 12.596 1.00 94.69 110 LYS A CA 1
ATOM 853 C C . LYS A 1 110 ? -29.008 -6.277 12.470 1.00 94.69 110 LYS A C 1
ATOM 855 O O . LYS A 1 110 ? -28.064 -6.700 13.125 1.00 94.69 110 LYS A O 1
ATOM 860 N N . ILE A 1 111 ? -28.885 -5.262 11.626 1.00 96.81 111 ILE A N 1
ATOM 861 C CA . ILE A 1 111 ? -27.656 -4.482 11.498 1.00 96.81 111 ILE A CA 1
ATOM 862 C C . ILE A 1 111 ? -27.556 -3.605 12.748 1.00 96.81 111 ILE A C 1
ATOM 864 O O . ILE A 1 111 ? -28.348 -2.674 12.905 1.00 96.81 111 ILE A O 1
ATOM 868 N N . SER A 1 112 ? -26.624 -3.937 13.639 1.00 95.62 112 SER A N 1
ATOM 869 C CA . SER A 1 112 ? -26.391 -3.224 14.901 1.00 95.62 112 SER A CA 1
ATOM 870 C C . SER A 1 112 ? -25.371 -2.101 14.750 1.00 95.62 112 SER A C 1
ATOM 872 O O . SER A 1 112 ? -25.375 -1.151 15.532 1.00 95.62 112 SER A O 1
ATOM 874 N N . GLY A 1 113 ? -24.532 -2.142 13.711 1.00 95.12 113 GLY A N 1
ATOM 875 C CA . GLY A 1 113 ? -23.635 -1.028 13.457 1.00 95.12 113 GLY A CA 1
ATOM 876 C C . GLY A 1 113 ? -23.019 -0.961 12.072 1.00 95.12 113 GLY A C 1
ATOM 877 O O . GLY A 1 113 ? -22.961 -1.949 11.339 1.00 95.12 113 GLY A O 1
ATOM 878 N N . LEU A 1 114 ? -22.548 0.235 11.728 1.00 95.75 114 LEU A N 1
ATOM 879 C CA . LEU A 1 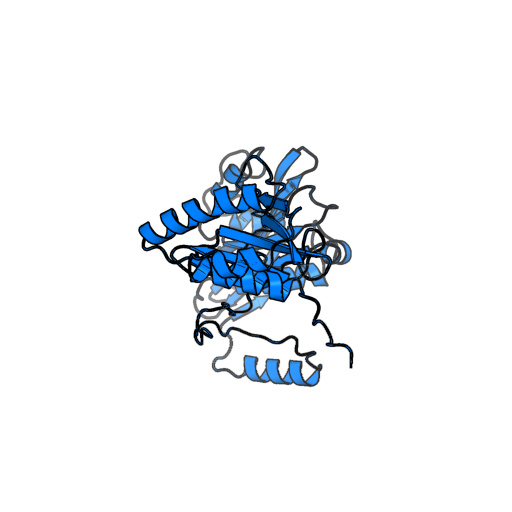114 ? -21.722 0.505 10.558 1.00 95.75 114 LEU A CA 1
ATOM 880 C C . LEU A 1 114 ? -20.518 1.363 10.941 1.00 95.75 114 LEU A C 1
ATOM 882 O O . LEU A 1 114 ? -20.649 2.372 11.629 1.00 95.75 114 LEU A O 1
ATOM 886 N N . SER A 1 115 ? -19.349 1.006 10.421 1.00 90.44 115 SER A N 1
ATOM 887 C CA . SER A 1 115 ? -18.125 1.789 10.605 1.00 90.44 115 SER A CA 1
ATOM 888 C C . SER A 1 115 ? -17.526 2.145 9.255 1.00 90.44 115 SER A C 1
ATOM 890 O O . SER A 1 115 ? -17.111 1.252 8.522 1.00 90.44 115 SER A O 1
ATOM 892 N N . LEU A 1 116 ? -17.480 3.438 8.913 1.00 87.69 116 LEU A N 1
ATOM 893 C CA . LEU A 1 116 ? -16.816 3.924 7.700 1.00 87.69 116 LEU A CA 1
ATOM 894 C C . LEU A 1 116 ? -15.387 4.379 8.014 1.00 87.69 116 LEU A C 1
ATOM 896 O O . LEU A 1 116 ? -15.152 5.376 8.700 1.00 87.69 116 LEU A O 1
ATOM 900 N N . CYS A 1 117 ? -14.422 3.681 7.441 1.00 71.75 117 CYS A N 1
ATOM 901 C CA . CYS A 1 117 ? -13.012 3.824 7.742 1.00 71.75 117 CYS A CA 1
ATOM 902 C C . CYS A 1 117 ? -12.220 4.325 6.527 1.00 71.75 117 CYS A C 1
ATOM 904 O O . CYS A 1 117 ? -12.462 3.939 5.384 1.00 71.75 117 CYS A O 1
ATOM 906 N N . ILE A 1 118 ? -11.242 5.189 6.788 1.00 61.53 118 ILE A N 1
ATOM 907 C CA . ILE A 1 118 ? -10.155 5.533 5.856 1.00 61.53 118 ILE A CA 1
ATOM 908 C C . ILE A 1 118 ? -8.870 4.768 6.188 1.00 61.53 118 ILE A C 1
ATOM 910 O O . ILE A 1 118 ? -7.966 4.694 5.361 1.00 61.53 118 ILE A O 1
ATOM 914 N N . VAL A 1 119 ? -8.795 4.213 7.399 1.00 51.53 119 VAL A N 1
ATOM 915 C CA . VAL A 1 119 ? -7.783 3.265 7.854 1.00 51.53 119 VAL A CA 1
ATOM 916 C C . VAL A 1 119 ? -8.526 2.014 8.339 1.00 51.53 119 VAL A C 1
ATOM 918 O O . VAL A 1 119 ? -9.334 2.152 9.254 1.00 51.53 119 VAL A O 1
ATOM 921 N N . PRO A 1 120 ? -8.286 0.823 7.763 1.00 45.78 120 PRO A N 1
ATOM 922 C CA . PRO A 1 120 ? -7.343 0.565 6.675 1.00 45.78 120 PRO A CA 1
ATOM 923 C C . PRO A 1 120 ? -7.760 1.274 5.373 1.00 45.78 120 PRO A C 1
ATOM 925 O O . PRO A 1 120 ? -8.933 1.597 5.177 1.00 45.78 120 PRO A O 1
ATOM 928 N N . THR A 1 121 ? -6.783 1.598 4.520 1.00 55.94 121 THR A N 1
ATOM 929 C CA . THR A 1 121 ? -7.049 2.315 3.264 1.00 55.94 121 THR A CA 1
ATOM 930 C C . THR A 1 121 ? -7.853 1.426 2.320 1.00 55.94 121 THR A C 1
ATOM 932 O O . THR A 1 121 ? -7.651 0.211 2.318 1.00 55.94 121 THR A O 1
ATOM 935 N N . PRO A 1 122 ? -8.747 1.981 1.489 1.00 60.31 122 PRO A N 1
ATOM 936 C CA . PRO A 1 122 ? -9.549 1.170 0.576 1.00 60.31 122 PRO A CA 1
ATOM 937 C C . PRO A 1 122 ? -8.722 0.369 -0.433 1.00 60.31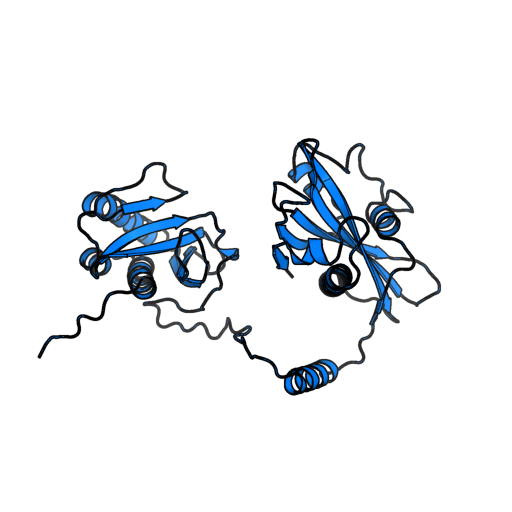 122 PRO A C 1
ATOM 939 O O . PRO A 1 122 ? -9.160 -0.700 -0.843 1.00 60.31 122 PRO A O 1
ATOM 942 N N . ASP A 1 123 ? -7.504 0.808 -0.751 1.00 64.56 123 ASP A N 1
ATOM 943 C CA . ASP A 1 123 ? -6.555 0.060 -1.586 1.00 64.56 123 ASP A CA 1
ATOM 944 C C . ASP A 1 123 ? -6.082 -1.259 -0.956 1.00 64.56 123 ASP A C 1
ATOM 946 O O . ASP A 1 123 ? -5.670 -2.168 -1.666 1.00 64.56 123 ASP A O 1
ATOM 950 N N . SER A 1 124 ? -6.167 -1.389 0.372 1.00 55.94 124 SER A N 1
ATOM 951 C CA . SER A 1 124 ? -5.787 -2.617 1.084 1.00 55.94 124 SER A CA 1
ATOM 952 C C . SER A 1 124 ? -6.874 -3.699 1.062 1.00 55.94 124 SER A C 1
ATOM 954 O O . SER A 1 124 ? -6.659 -4.809 1.551 1.00 55.94 124 SER A O 1
ATOM 956 N N . ALA A 1 125 ? -8.058 -3.384 0.532 1.00 62.00 125 ALA A N 1
ATOM 957 C CA . ALA A 1 125 ? -9.159 -4.325 0.435 1.00 62.00 125 ALA A CA 1
ATOM 958 C C . ALA A 1 125 ? -9.040 -5.186 -0.829 1.00 62.00 125 ALA A C 1
ATOM 960 O O . ALA A 1 125 ? -8.839 -4.688 -1.937 1.00 62.00 125 ALA A O 1
ATOM 961 N N . ILE A 1 126 ? -9.252 -6.493 -0.680 1.00 67.44 126 ILE A N 1
ATOM 962 C CA . ILE A 1 126 ? -9.399 -7.403 -1.815 1.00 67.44 126 ILE A CA 1
ATOM 963 C C . ILE A 1 126 ? -10.777 -7.164 -2.428 1.00 67.44 126 ILE A C 1
ATOM 965 O O . ILE A 1 126 ? -11.806 -7.535 -1.860 1.00 67.44 126 ILE A O 1
ATOM 969 N N . ARG A 1 127 ? -10.771 -6.537 -3.599 1.00 77.75 127 ARG A N 1
ATOM 970 C CA . ARG 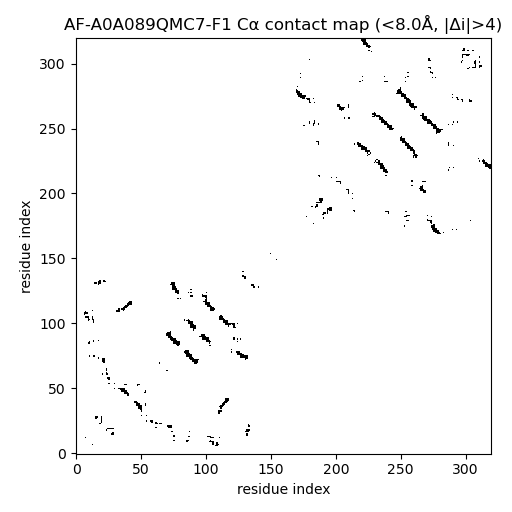A 1 127 ? -11.937 -6.194 -4.416 1.00 77.75 127 ARG A CA 1
ATOM 971 C C . ARG A 1 127 ? -12.574 -7.448 -5.021 1.00 77.75 127 ARG A C 1
ATOM 973 O O . ARG A 1 127 ? -11.880 -8.263 -5.628 1.00 77.75 127 ARG A O 1
ATOM 980 N N . SER A 1 128 ? -13.881 -7.642 -4.830 1.00 75.31 128 SER A N 1
ATOM 981 C CA . SER A 1 128 ? -14.585 -8.836 -5.331 1.00 75.31 128 SER A CA 1
ATOM 982 C C . SER A 1 128 ? -15.125 -8.699 -6.758 1.00 75.31 128 SER A C 1
ATOM 984 O O . SER A 1 128 ? -15.496 -9.707 -7.362 1.00 75.31 128 SER A O 1
ATOM 986 N N . GLY A 1 129 ? -15.225 -7.474 -7.279 1.00 79.19 129 GLY A N 1
ATOM 987 C CA . GLY A 1 129 ? -15.941 -7.129 -8.508 1.00 79.19 129 GLY A CA 1
ATOM 988 C C . GLY A 1 129 ? -17.469 -7.199 -8.386 1.00 79.19 129 GLY A C 1
ATOM 989 O O . GLY A 1 129 ? -18.167 -7.025 -9.383 1.00 79.19 129 GLY A O 1
ATOM 990 N N . ILE A 1 130 ? -18.007 -7.476 -7.192 1.00 83.81 130 ILE A N 1
ATOM 991 C CA . ILE A 1 130 ? -19.446 -7.616 -6.952 1.00 83.81 130 ILE A CA 1
ATOM 992 C C . ILE A 1 130 ? -20.003 -6.296 -6.421 1.00 83.81 130 ILE A C 1
ATOM 994 O O . ILE A 1 130 ? -19.625 -5.840 -5.340 1.00 83.81 130 ILE A O 1
ATOM 998 N N . TYR A 1 131 ? -20.967 -5.741 -7.156 1.00 91.25 131 TYR A N 1
ATOM 999 C CA . TYR A 1 131 ? -21.693 -4.518 -6.816 1.00 91.25 131 TYR A CA 1
ATOM 1000 C C . TYR A 1 131 ? -23.176 -4.836 -6.584 1.00 91.25 131 TYR A C 1
ATOM 1002 O O . TYR A 1 131 ? -23.964 -4.844 -7.531 1.00 91.25 131 TYR A O 1
ATOM 1010 N N . PRO A 1 132 ? -23.599 -5.131 -5.343 1.00 92.06 132 PRO A N 1
ATOM 1011 C CA . PRO A 1 132 ? -24.977 -5.528 -5.068 1.00 92.06 132 PRO A CA 1
ATOM 1012 C C . PRO A 1 132 ? -25.996 -4.491 -5.562 1.00 92.06 132 PRO A C 1
ATOM 1014 O O . PRO A 1 132 ? -25.891 -3.306 -5.255 1.00 92.06 132 PRO A O 1
ATOM 1017 N N . GLY A 1 133 ? -27.002 -4.939 -6.316 1.00 85.81 133 GLY A N 1
ATOM 1018 C CA . GLY A 1 133 ? -28.040 -4.072 -6.890 1.00 85.81 133 GLY A CA 1
ATOM 1019 C C . GLY A 1 133 ? -27.678 -3.410 -8.223 1.00 85.81 133 GLY A C 1
ATOM 1020 O O . GLY A 1 133 ? -28.568 -2.856 -8.863 1.00 85.81 133 GLY A O 1
ATOM 1021 N N . LEU A 1 134 ? -26.427 -3.510 -8.682 1.00 85.31 134 LEU A N 1
ATOM 1022 C CA . LEU A 1 134 ? -26.063 -3.213 -10.066 1.00 85.31 134 LEU A CA 1
ATOM 1023 C C . LEU A 1 134 ? -26.029 -4.536 -10.844 1.00 85.31 134 LEU A C 1
ATOM 1025 O O . LEU A 1 134 ? -25.368 -5.485 -10.432 1.00 85.31 134 LEU A O 1
ATOM 1029 N N . ASN A 1 135 ? -26.728 -4.621 -11.981 1.00 57.69 135 ASN A N 1
ATOM 1030 C CA . ASN A 1 135 ? -26.702 -5.796 -12.873 1.00 57.69 135 ASN A CA 1
ATOM 1031 C C . ASN A 1 135 ? -25.392 -5.885 -13.686 1.00 57.69 135 ASN A C 1
AT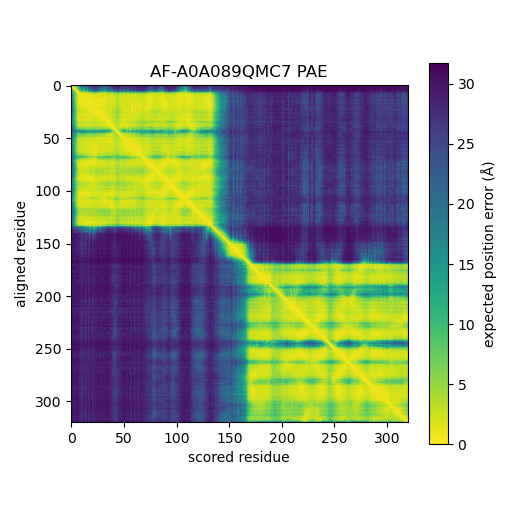OM 1033 O O . ASN A 1 135 ? -25.389 -6.309 -14.839 1.00 57.69 135 ASN A O 1
ATOM 1037 N N . GLU A 1 136 ? -24.278 -5.467 -13.092 1.00 49.25 136 GLU A N 1
ATOM 1038 C CA . GLU A 1 136 ? -22.951 -5.479 -13.688 1.00 49.25 136 GLU A CA 1
ATOM 1039 C C . GLU A 1 136 ? -22.076 -6.471 -12.922 1.00 49.25 136 GLU A C 1
ATOM 1041 O O . GLU A 1 136 ? -21.593 -6.193 -11.827 1.00 49.25 136 GLU A O 1
ATOM 1046 N N . VAL A 1 137 ? -21.843 -7.637 -13.523 1.00 42.12 137 VAL A N 1
ATOM 1047 C CA . VAL A 1 137 ? -20.582 -8.346 -13.302 1.00 42.12 137 VAL A CA 1
ATOM 1048 C C . VAL A 1 137 ? -19.623 -7.707 -14.292 1.00 42.12 137 VAL A C 1
ATOM 1050 O O . VAL A 1 137 ? -19.739 -7.951 -15.493 1.00 42.12 137 VAL A O 1
ATOM 1053 N N . ASP A 1 138 ? -18.755 -6.816 -13.821 1.00 37.44 138 ASP A N 1
ATOM 1054 C CA . ASP A 1 138 ? -17.831 -6.103 -14.698 1.00 37.44 138 ASP A CA 1
ATOM 1055 C C . ASP A 1 138 ? -16.856 -7.102 -15.340 1.00 37.44 138 ASP A C 1
ATOM 1057 O O . ASP A 1 138 ? -15.882 -7.556 -14.736 1.00 37.44 138 ASP A O 1
ATOM 1061 N N . SER A 1 139 ? -17.146 -7.492 -16.582 1.00 33.53 139 SER A N 1
ATOM 1062 C CA . SER A 1 139 ? -16.350 -8.444 -17.356 1.00 33.53 139 SER A CA 1
ATOM 1063 C C . SER A 1 139 ? -14.978 -7.889 -17.768 1.00 33.53 139 SER A C 1
ATOM 1065 O O . SER A 1 139 ? -14.183 -8.631 -18.343 1.00 33.53 139 SER A O 1
ATOM 1067 N N . GLY A 1 140 ? -14.692 -6.608 -17.483 1.00 33.28 140 GLY A N 1
ATOM 1068 C CA . GLY A 1 140 ? -13.430 -5.927 -17.785 1.00 33.28 140 GLY A CA 1
ATOM 1069 C C . GLY A 1 140 ? -12.388 -5.938 -16.659 1.00 33.28 140 GLY A C 1
ATOM 1070 O O . GLY A 1 140 ? -11.240 -5.576 -16.903 1.00 33.28 140 GLY A O 1
ATOM 1071 N N . LEU A 1 141 ? -12.741 -6.399 -15.455 1.00 33.50 141 LEU A N 1
ATOM 1072 C CA . LEU A 1 141 ? -11.848 -6.492 -14.289 1.00 33.50 141 LEU A CA 1
ATOM 1073 C C . LEU A 1 141 ? -11.599 -7.957 -13.900 1.00 33.50 141 LEU A C 1
ATOM 1075 O O . LEU A 1 141 ? -11.766 -8.373 -12.760 1.00 33.50 141 LEU A O 1
ATOM 1079 N N . ASN A 1 142 ? -11.174 -8.765 -14.872 1.00 31.67 142 ASN A N 1
ATOM 1080 C CA . ASN A 1 142 ? -10.628 -10.097 -14.618 1.00 31.67 142 ASN A CA 1
ATOM 1081 C C . ASN A 1 142 ? -9.103 -10.076 -14.758 1.00 31.67 142 ASN A C 1
ATOM 1083 O O . ASN A 1 142 ? -8.557 -10.453 -15.792 1.00 31.67 142 ASN A O 1
ATOM 1087 N N . VAL A 1 143 ? -8.407 -9.723 -13.675 1.00 31.20 143 VAL A N 1
ATOM 1088 C CA . VAL A 1 143 ? -7.067 -10.269 -13.423 1.00 31.20 143 VAL A CA 1
ATOM 1089 C C . VAL A 1 143 ? -7.065 -10.962 -12.059 1.00 31.20 143 VAL A C 1
ATOM 1091 O O . VAL A 1 143 ? -6.681 -10.410 -11.039 1.00 31.20 143 VAL A O 1
ATOM 1094 N N . LYS A 1 144 ? -7.496 -12.227 -12.143 1.00 33.06 144 LYS A N 1
ATOM 1095 C CA . LYS A 1 144 ? -7.100 -13.407 -11.357 1.00 33.06 144 LYS A CA 1
ATOM 1096 C C . LYS A 1 144 ? -7.581 -13.527 -9.904 1.00 33.06 144 LYS A C 1
ATOM 1098 O O . LYS A 1 144 ? -6.853 -13.281 -8.950 1.00 33.06 144 LYS A O 1
ATOM 1103 N N . LYS A 1 145 ? -8.735 -14.196 -9.774 1.00 32.12 145 LYS A N 1
ATOM 1104 C CA . LYS A 1 145 ? -8.831 -15.374 -8.895 1.00 32.12 145 LYS A CA 1
ATOM 1105 C C . LYS A 1 145 ? -7.713 -16.355 -9.253 1.00 32.12 145 LYS A C 1
ATOM 1107 O O . LYS A 1 145 ? -7.572 -16.690 -10.423 1.00 32.12 145 LYS A O 1
ATOM 1112 N N . ASP A 1 146 ? -6.957 -16.778 -8.249 1.00 32.34 146 ASP A N 1
ATOM 1113 C CA . ASP A 1 146 ? -6.509 -18.160 -8.057 1.00 32.34 146 ASP A CA 1
ATOM 1114 C C . ASP A 1 146 ? -5.763 -18.234 -6.711 1.00 32.34 146 ASP A C 1
ATOM 1116 O O . ASP A 1 146 ? -4.545 -18.092 -6.646 1.00 32.34 146 ASP A O 1
ATOM 1120 N N . GLN A 1 147 ? -6.482 -18.531 -5.622 1.00 33.03 147 GLN A N 1
ATOM 1121 C CA . GLN A 1 147 ? -5.938 -19.522 -4.693 1.00 33.03 147 GLN A CA 1
ATOM 1122 C C . GLN A 1 147 ? -6.131 -20.873 -5.380 1.00 33.03 147 GLN A C 1
ATOM 1124 O O . GLN A 1 147 ? -7.125 -21.565 -5.184 1.00 33.03 147 GLN A O 1
ATOM 1129 N N . VAL A 1 148 ? -5.189 -21.207 -6.252 1.00 30.09 148 VAL A N 1
ATOM 1130 C CA . VAL A 1 148 ? -4.923 -22.593 -6.610 1.00 30.09 148 VAL A CA 1
ATOM 1131 C C . VAL A 1 148 ? -3.817 -22.998 -5.652 1.00 30.09 148 VAL A C 1
ATOM 1133 O O . VAL A 1 148 ? -2.780 -22.337 -5.599 1.00 30.09 148 VAL A O 1
ATOM 1136 N N . ILE A 1 149 ? -4.028 -24.049 -4.861 1.00 37.34 149 ILE A N 1
ATOM 1137 C CA . ILE A 1 149 ? -2.889 -24.778 -4.303 1.00 37.34 149 ILE A CA 1
ATOM 1138 C C . ILE A 1 149 ? -2.213 -25.384 -5.525 1.00 37.34 149 ILE A C 1
ATOM 1140 O O . ILE A 1 149 ? -2.625 -26.431 -6.015 1.00 37.34 149 ILE A O 1
ATOM 1144 N N . ILE A 1 150 ? -1.271 -24.637 -6.097 1.00 34.97 150 ILE A N 1
ATOM 1145 C CA . ILE A 1 150 ? -0.540 -25.069 -7.273 1.00 34.97 150 ILE A CA 1
ATOM 1146 C C . ILE A 1 150 ? 0.333 -26.210 -6.777 1.00 34.97 150 ILE A C 1
ATOM 1148 O O . ILE A 1 150 ? 1.257 -26.006 -5.990 1.00 34.97 150 ILE A O 1
ATOM 1152 N N . THR A 1 151 ? -0.011 -27.426 -7.179 1.00 45.09 151 THR A N 1
ATOM 1153 C CA . THR A 1 151 ? 0.890 -28.559 -6.985 1.00 45.09 151 THR A CA 1
ATOM 1154 C C . THR A 1 151 ? 2.200 -28.253 -7.714 1.00 45.09 151 THR A C 1
ATOM 1156 O O . THR A 1 151 ? 2.192 -27.568 -8.736 1.00 45.09 151 THR A O 1
ATOM 1159 N N . GLU A 1 152 ? 3.340 -28.723 -7.201 1.00 40.81 152 GLU A N 1
ATOM 1160 C CA . GLU A 1 152 ? 4.661 -28.432 -7.791 1.00 40.81 152 GLU A CA 1
ATOM 1161 C C . GLU A 1 152 ? 4.685 -28.704 -9.311 1.00 40.81 152 GLU A C 1
ATOM 1163 O O . GLU A 1 152 ? 5.262 -27.942 -10.083 1.00 40.81 152 GLU A O 1
ATOM 1168 N N . GLU A 1 153 ? 3.952 -29.719 -9.770 1.00 44.94 153 GLU A N 1
ATOM 1169 C CA . GLU A 1 153 ? 3.796 -30.052 -11.189 1.00 44.94 153 GLU A CA 1
ATOM 1170 C C . GLU A 1 153 ? 3.012 -28.998 -11.990 1.00 44.94 153 GLU A C 1
ATOM 1172 O O . GLU A 1 153 ? 3.420 -28.629 -13.093 1.00 44.94 153 GLU A O 1
ATOM 1177 N N . GLU A 1 154 ? 1.918 -28.451 -11.452 1.00 40.62 154 GLU A N 1
ATOM 1178 C CA . GLU A 1 154 ? 1.193 -27.347 -12.093 1.00 40.62 154 GLU A CA 1
ATOM 1179 C C . GLU A 1 154 ? 2.002 -26.046 -12.092 1.00 40.62 154 GLU A C 1
ATOM 1181 O O . GLU A 1 154 ? 1.868 -25.241 -13.019 1.00 40.62 154 GLU A O 1
ATOM 1186 N N . PHE A 1 155 ? 2.877 -25.851 -11.101 1.00 43.31 155 PHE A N 1
ATOM 1187 C CA . PHE A 1 155 ? 3.766 -24.694 -11.035 1.00 43.31 155 PHE A CA 1
ATOM 1188 C C . PHE A 1 155 ? 4.842 -24.789 -12.113 1.00 43.31 155 PHE A C 1
ATOM 1190 O O . PHE A 1 155 ? 5.027 -23.832 -12.866 1.00 43.31 155 PHE A O 1
ATOM 1197 N N . GLN A 1 156 ? 5.484 -25.952 -12.270 1.00 44.50 156 GLN A N 1
ATOM 1198 C CA . GLN A 1 156 ? 6.462 -26.169 -13.339 1.00 44.50 156 GLN A CA 1
ATOM 1199 C C . GLN A 1 156 ? 5.820 -26.079 -14.728 1.00 44.50 156 GLN A C 1
ATOM 1201 O O . GLN A 1 156 ? 6.398 -25.473 -15.627 1.00 44.50 156 GLN A O 1
ATOM 1206 N N . ARG A 1 157 ? 4.588 -26.570 -14.900 1.00 44.44 157 ARG A N 1
ATOM 1207 C CA . ARG A 1 157 ? 3.875 -26.498 -16.182 1.00 44.44 157 ARG A CA 1
ATOM 1208 C C . ARG A 1 157 ? 3.431 -25.078 -16.538 1.00 44.44 157 ARG A C 1
ATOM 1210 O O . ARG A 1 157 ? 3.558 -24.669 -17.692 1.00 44.44 157 ARG A O 1
ATOM 1217 N N . LYS A 1 158 ? 2.955 -24.294 -15.560 1.00 44.78 158 LYS A N 1
ATOM 1218 C CA . LYS A 1 158 ? 2.665 -22.861 -15.752 1.00 44.78 158 LYS A CA 1
ATOM 1219 C C . LYS A 1 158 ? 3.950 -22.062 -15.981 1.00 44.78 158 LYS A C 1
ATOM 1221 O O . LYS A 1 158 ? 3.942 -21.166 -16.816 1.00 44.78 158 LYS A O 1
ATOM 1226 N N . LYS A 1 159 ? 5.057 -22.410 -15.317 1.00 43.06 159 LYS A N 1
ATOM 1227 C CA . LYS A 1 159 ? 6.387 -21.829 -15.552 1.00 43.06 159 LYS A CA 1
ATOM 1228 C C . LYS A 1 159 ? 6.891 -22.132 -16.965 1.00 43.06 159 LYS A C 1
ATOM 1230 O O . LYS A 1 159 ? 7.339 -21.212 -17.632 1.00 43.06 159 LYS A O 1
ATOM 1235 N N . GLU A 1 160 ? 6.749 -23.359 -17.467 1.00 40.97 160 GLU A N 1
ATOM 1236 C CA . GLU A 1 160 ? 7.064 -23.712 -18.862 1.00 40.97 160 GLU A CA 1
ATOM 1237 C C . GLU A 1 160 ? 6.154 -23.007 -19.874 1.00 40.97 160 GLU A C 1
ATOM 1239 O O . GLU A 1 160 ? 6.624 -22.593 -20.930 1.00 40.97 160 GLU A O 1
ATOM 1244 N N . GLN A 1 161 ? 4.863 -22.838 -19.574 1.00 39.19 161 GLN A N 1
ATOM 1245 C CA . GLN A 1 161 ? 3.943 -22.086 -20.434 1.00 39.19 161 GLN A CA 1
ATOM 1246 C C . GLN A 1 161 ? 4.225 -20.575 -20.422 1.00 39.19 161 GLN A C 1
ATOM 1248 O O . GLN A 1 161 ? 4.102 -19.937 -21.465 1.00 39.19 161 GLN A O 1
ATOM 1253 N N . LEU A 1 162 ? 4.650 -20.013 -19.285 1.00 41.59 162 LEU A N 1
ATOM 1254 C CA . LEU A 1 162 ? 5.091 -18.618 -19.160 1.00 41.59 162 LEU A CA 1
ATOM 1255 C C . LEU A 1 162 ? 6.442 -18.385 -19.854 1.00 41.59 162 LEU A C 1
ATOM 1257 O O . LEU A 1 162 ? 6.591 -17.393 -20.558 1.00 41.59 162 LEU A O 1
ATOM 1261 N N . LEU A 1 163 ? 7.383 -19.328 -19.739 1.00 40.00 163 LEU A N 1
ATOM 1262 C CA . LEU A 1 163 ? 8.683 -19.304 -20.425 1.00 40.00 163 LEU A CA 1
ATOM 1263 C C . LEU A 1 163 ? 8.561 -19.474 -21.951 1.00 40.00 163 LEU A C 1
ATOM 1265 O O . LEU A 1 163 ? 9.442 -19.037 -22.686 1.00 40.00 163 LEU A O 1
ATOM 1269 N N . ASN A 1 164 ? 7.479 -20.090 -22.443 1.00 41.12 164 ASN A N 1
ATOM 1270 C CA . ASN A 1 164 ? 7.277 -20.372 -23.871 1.00 41.12 164 ASN A CA 1
ATOM 1271 C C . ASN A 1 164 ? 6.304 -19.420 -24.591 1.00 41.12 164 ASN A C 1
ATOM 1273 O O . ASN A 1 164 ? 6.056 -19.590 -25.787 1.00 41.12 164 ASN A O 1
ATOM 1277 N N . LEU A 1 165 ? 5.805 -18.370 -23.932 1.00 38.09 165 LEU A N 1
ATOM 1278 C CA . LEU A 1 165 ? 5.057 -17.286 -24.583 1.00 38.09 165 LEU A CA 1
ATOM 1279 C C . LEU A 1 165 ? 6.009 -16.244 -25.208 1.00 38.09 165 LEU A C 1
ATOM 1281 O O . LEU A 1 165 ? 6.054 -15.082 -24.832 1.00 38.09 165 LEU A O 1
ATOM 1285 N N . GLY A 1 166 ? 6.748 -16.675 -26.234 1.00 37.44 166 GLY A N 1
ATOM 1286 C CA . GLY A 1 166 ? 7.034 -15.835 -27.401 1.00 37.44 166 GLY A CA 1
ATOM 1287 C C . GLY A 1 166 ? 8.022 -14.667 -27.279 1.00 37.44 166 GLY A C 1
ATOM 1288 O O . GLY A 1 166 ? 7.717 -13.594 -27.792 1.00 37.44 166 GLY A O 1
ATOM 1289 N N . LYS A 1 167 ? 9.220 -14.876 -26.717 1.00 38.22 167 LYS A N 1
ATOM 1290 C CA . LYS A 1 167 ? 10.532 -14.359 -27.192 1.00 38.22 167 LYS A CA 1
ATOM 1291 C C . LYS A 1 167 ? 11.606 -14.812 -26.199 1.00 38.22 167 LYS A C 1
ATOM 1293 O O . LYS A 1 167 ? 11.357 -14.794 -25.004 1.00 38.22 167 LYS A O 1
ATOM 1298 N N . LYS A 1 168 ? 12.798 -15.196 -26.685 1.00 42.66 168 LYS A N 1
ATOM 1299 C CA . LYS A 1 168 ? 14.010 -15.258 -25.845 1.00 42.66 168 LYS A CA 1
ATOM 1300 C C . LYS A 1 168 ? 14.033 -13.990 -24.992 1.00 42.66 168 LYS A C 1
ATOM 1302 O O . LYS A 1 168 ? 14.020 -12.913 -25.590 1.00 42.66 168 LYS A O 1
ATOM 1307 N N . GLU A 1 169 ? 14.038 -14.107 -23.665 1.00 55.53 169 GLU A N 1
ATOM 1308 C CA . GLU A 1 169 ? 14.283 -12.954 -22.798 1.00 55.53 169 GLU A CA 1
ATOM 1309 C C . GLU A 1 169 ? 15.547 -12.260 -23.324 1.00 55.53 169 GLU A C 1
ATOM 1311 O O . GLU A 1 169 ? 16.601 -12.879 -23.485 1.00 55.53 169 GLU A O 1
ATOM 1316 N N . THR A 1 170 ? 15.409 -11.002 -23.746 1.00 71.31 170 THR A N 1
ATOM 1317 C CA . THR A 1 170 ? 16.511 -10.224 -24.336 1.00 71.31 170 THR A CA 1
ATOM 1318 C C . THR A 1 170 ? 17.434 -9.646 -23.270 1.00 71.31 170 THR A C 1
ATOM 1320 O O . THR A 1 170 ? 18.360 -8.906 -23.606 1.00 71.31 170 THR A O 1
ATOM 1323 N N . TYR A 1 171 ? 17.162 -9.969 -22.006 1.00 75.69 171 TYR A N 1
ATOM 1324 C CA . TYR A 1 171 ? 17.871 -9.492 -20.840 1.00 75.69 171 TYR A CA 1
ATOM 1325 C C . TYR A 1 171 ? 18.018 -10.591 -19.783 1.00 75.69 171 TYR A C 1
ATOM 1327 O O . TYR A 1 171 ? 17.273 -11.568 -19.780 1.00 75.69 171 TYR A O 1
ATOM 1335 N N . GLN A 1 172 ? 18.982 -10.420 -18.887 1.00 82.88 172 GLN A N 1
ATOM 1336 C CA . GLN A 1 172 ? 19.229 -11.281 -17.733 1.00 82.88 172 GLN A CA 1
ATOM 1337 C C . GLN A 1 172 ? 19.353 -10.414 -16.485 1.00 82.88 172 GLN A C 1
ATOM 1339 O O . GLN A 1 172 ? 20.038 -9.396 -16.530 1.00 82.88 172 GLN A O 1
ATOM 1344 N N . ILE A 1 173 ? 18.691 -10.809 -15.393 1.00 84.69 173 ILE A N 1
ATOM 1345 C CA . ILE A 1 173 ? 18.826 -10.152 -14.086 1.00 84.69 173 ILE A CA 1
ATOM 1346 C C . ILE A 1 173 ? 19.724 -11.008 -13.198 1.00 84.69 173 ILE A C 1
ATOM 1348 O O . ILE A 1 173 ? 19.424 -12.180 -12.953 1.00 84.69 173 ILE A O 1
ATOM 1352 N N . GLU A 1 174 ? 20.806 -10.421 -12.703 1.00 81.88 174 GLU A N 1
ATOM 1353 C CA . GLU A 1 174 ? 21.793 -11.094 -11.864 1.00 81.88 174 GLU A CA 1
ATOM 1354 C C . GLU A 1 174 ? 22.256 -10.225 -10.690 1.00 81.88 174 GLU A C 1
ATOM 1356 O O . GLU A 1 174 ? 21.906 -9.047 -10.573 1.00 81.88 174 GLU A O 1
ATOM 1361 N N . LEU A 1 175 ? 23.051 -10.824 -9.799 1.00 77.75 175 LEU A N 1
ATOM 1362 C CA . LEU A 1 175 ? 23.718 -10.084 -8.733 1.00 77.75 175 LEU A CA 1
ATOM 1363 C C . LEU A 1 175 ? 24.610 -9.002 -9.338 1.00 77.75 175 LEU A C 1
ATOM 1365 O O . LEU A 1 175 ? 25.369 -9.249 -10.275 1.00 77.75 175 LEU A O 1
ATOM 1369 N N . SER A 1 176 ? 24.522 -7.805 -8.771 1.00 81.56 176 SER A N 1
ATOM 1370 C CA . SER A 1 176 ? 25.375 -6.700 -9.179 1.00 81.56 176 SER A CA 1
ATOM 1371 C C . SER A 1 176 ? 26.838 -6.964 -8.812 1.00 81.56 176 SER A C 1
ATOM 1373 O O . SER A 1 176 ? 27.136 -7.646 -7.832 1.00 81.56 176 SER A O 1
ATOM 1375 N N . GLY A 1 177 ? 27.762 -6.382 -9.580 1.00 74.00 177 GLY A N 1
ATOM 1376 C CA . GLY A 1 177 ? 29.162 -6.268 -9.157 1.00 74.00 177 GLY A CA 1
ATOM 1377 C C . GLY A 1 177 ? 29.362 -5.273 -8.006 1.00 74.00 177 GLY A C 1
ATOM 1378 O O . GLY A 1 177 ? 30.409 -5.295 -7.364 1.00 74.00 177 GLY A O 1
ATOM 1379 N N . TYR A 1 178 ? 28.364 -4.424 -7.756 1.00 79.94 178 TYR A N 1
ATOM 1380 C CA . TYR A 1 178 ? 28.310 -3.499 -6.631 1.00 79.94 178 TYR A CA 1
ATOM 1381 C C . TYR A 1 178 ? 27.697 -4.162 -5.398 1.00 79.94 178 TYR A C 1
ATOM 1383 O O . TYR A 1 178 ? 26.794 -4.989 -5.518 1.00 79.94 178 TYR A O 1
ATOM 1391 N N . ASP A 1 179 ? 28.138 -3.736 -4.216 1.00 82.81 179 ASP A N 1
ATOM 1392 C CA . ASP A 1 179 ? 27.356 -3.943 -2.996 1.00 82.81 179 ASP A CA 1
ATOM 1393 C C . ASP A 1 179 ? 26.169 -2.960 -2.925 1.00 82.81 179 ASP A C 1
ATOM 1395 O O . ASP A 1 179 ? 26.054 -2.020 -3.723 1.00 82.81 179 ASP A O 1
ATOM 1399 N N . GLU A 1 180 ? 25.258 -3.179 -1.974 1.00 82.75 180 GLU A N 1
ATOM 1400 C CA . GLU A 1 180 ? 24.026 -2.396 -1.858 1.00 82.75 180 GLU A CA 1
ATOM 1401 C C . GLU A 1 180 ? 24.288 -0.906 -1.597 1.00 82.75 180 GLU A C 1
ATOM 1403 O O . GLU A 1 180 ? 23.539 -0.053 -2.079 1.00 82.75 180 GLU A O 1
ATOM 1408 N N . VAL A 1 181 ? 25.358 -0.581 -0.866 1.00 81.25 181 VAL A N 1
ATOM 1409 C CA . VAL A 1 181 ? 25.730 0.796 -0.510 1.00 81.25 181 VAL A CA 1
ATOM 1410 C C . VAL A 1 181 ? 26.338 1.507 -1.715 1.00 81.25 181 VAL A C 1
ATOM 1412 O O . VAL A 1 181 ? 26.000 2.659 -1.990 1.00 81.25 181 VAL A O 1
ATOM 1415 N N . GLN A 1 182 ? 27.195 0.821 -2.471 1.00 82.06 182 GLN A N 1
ATOM 1416 C CA . GLN A 1 182 ? 27.788 1.342 -3.699 1.00 82.06 182 GLN A CA 1
ATOM 1417 C C . GLN A 1 182 ? 26.721 1.599 -4.762 1.00 82.06 182 GLN A C 1
ATOM 1419 O O . GLN A 1 182 ? 26.688 2.687 -5.337 1.00 82.06 182 GLN A O 1
ATOM 1424 N N . ALA A 1 183 ? 25.819 0.639 -4.992 1.00 87.19 183 ALA A N 1
ATOM 1425 C CA . ALA A 1 183 ? 24.735 0.794 -5.958 1.00 87.19 183 ALA A CA 1
ATOM 1426 C C . ALA A 1 183 ? 23.808 1.960 -5.582 1.00 87.19 183 ALA A C 1
ATOM 1428 O O . ALA A 1 183 ? 23.442 2.760 -6.442 1.00 87.19 183 ALA A O 1
ATOM 1429 N N . PHE A 1 184 ? 23.478 2.099 -4.296 1.00 88.81 184 PHE A N 1
ATOM 1430 C CA . PHE A 1 184 ? 22.717 3.239 -3.786 1.00 88.81 184 PHE A CA 1
ATOM 1431 C C . PHE A 1 184 ? 23.457 4.566 -4.010 1.00 88.81 184 PHE A C 1
ATOM 1433 O O . PHE A 1 184 ? 22.884 5.513 -4.547 1.00 88.81 184 PHE A O 1
ATOM 1440 N N . GLY A 1 185 ? 24.750 4.628 -3.680 1.00 82.06 185 GLY A N 1
ATOM 1441 C CA . GLY A 1 185 ? 25.564 5.829 -3.866 1.00 82.06 185 GLY A CA 1
ATOM 1442 C C . GLY A 1 185 ? 25.698 6.261 -5.327 1.00 82.06 185 GLY A C 1
ATOM 1443 O O . GLY A 1 185 ? 25.635 7.456 -5.614 1.00 82.06 185 GLY A O 1
ATOM 1444 N N . MET A 1 186 ? 25.823 5.309 -6.252 1.00 85.50 186 MET A N 1
ATOM 1445 C CA . MET A 1 186 ? 25.823 5.576 -7.694 1.00 85.50 186 MET A CA 1
ATOM 1446 C C . MET A 1 186 ? 24.461 6.085 -8.175 1.00 85.50 186 MET A C 1
ATOM 1448 O O . MET A 1 186 ? 24.382 7.099 -8.870 1.00 85.50 186 MET A O 1
ATOM 1452 N N . ALA A 1 187 ? 23.373 5.425 -7.765 1.00 88.25 187 ALA A N 1
ATOM 1453 C CA . ALA A 1 187 ? 22.025 5.788 -8.189 1.00 88.25 187 ALA A CA 1
ATOM 1454 C C . ALA A 1 187 ? 21.621 7.199 -7.720 1.00 88.25 187 ALA A C 1
ATOM 1456 O O . ALA A 1 187 ? 20.986 7.939 -8.474 1.00 88.25 187 ALA A O 1
ATOM 1457 N N . PHE A 1 188 ? 22.051 7.593 -6.518 1.00 85.81 188 PHE A N 1
ATOM 1458 C CA . PHE A 1 188 ? 21.822 8.922 -5.942 1.00 85.81 188 PHE A CA 1
ATOM 1459 C C . PHE A 1 188 ? 22.865 9.976 -6.344 1.00 85.81 188 PHE A C 1
ATOM 1461 O O . PHE A 1 188 ? 22.747 11.116 -5.915 1.00 85.81 188 PHE A O 1
ATOM 1468 N N . GLY A 1 189 ? 23.887 9.636 -7.138 1.00 80.00 189 GLY A N 1
ATOM 1469 C CA . GLY A 1 189 ? 24.917 10.593 -7.568 1.00 80.00 189 GLY A CA 1
ATOM 1470 C C . GLY A 1 189 ? 25.900 11.027 -6.478 1.00 80.00 189 GLY A C 1
ATOM 1471 O O . GLY A 1 189 ? 26.576 12.044 -6.613 1.00 80.00 189 GLY A O 1
ATOM 1472 N N . LEU A 1 190 ? 26.021 10.255 -5.397 1.00 71.06 190 LEU A N 1
ATOM 1473 C CA . LEU A 1 190 ? 27.064 10.439 -4.376 1.00 71.06 190 LEU A CA 1
ATOM 1474 C C . LEU A 1 190 ? 28.438 10.030 -4.904 1.00 71.06 190 LEU A C 1
ATOM 1476 O O . LEU A 1 190 ? 29.464 10.603 -4.529 1.00 71.06 190 LEU A O 1
ATOM 1480 N N . ILE A 1 191 ? 28.435 9.028 -5.779 1.00 62.09 191 ILE A N 1
ATOM 1481 C CA . ILE A 1 191 ? 29.596 8.458 -6.448 1.00 62.09 191 ILE A CA 1
ATOM 1482 C C . ILE A 1 191 ? 29.275 8.461 -7.952 1.00 62.09 191 ILE A C 1
ATOM 1484 O O . ILE A 1 191 ? 28.149 8.161 -8.339 1.00 62.09 191 ILE A O 1
ATOM 1488 N N . GLY A 1 192 ? 30.235 8.833 -8.802 1.00 64.31 192 GLY A N 1
ATOM 1489 C CA . GLY A 1 192 ? 30.046 8.885 -10.258 1.00 64.31 192 GLY A CA 1
ATOM 1490 C C . GLY A 1 192 ? 29.658 10.266 -10.807 1.00 64.31 192 GLY A C 1
ATOM 1491 O O . GLY A 1 192 ? 30.018 11.292 -10.234 1.00 64.31 192 GLY A O 1
ATOM 1492 N N . GLU A 1 193 ? 28.984 10.276 -11.963 1.00 62.34 193 GLU A N 1
ATOM 1493 C CA . GLU A 1 193 ? 28.774 11.474 -12.804 1.00 62.34 193 GLU A CA 1
ATOM 1494 C C . GLU A 1 193 ? 27.380 12.120 -12.676 1.00 62.34 193 GLU A C 1
ATOM 1496 O O . GLU A 1 193 ? 27.128 13.159 -13.287 1.00 62.34 193 GLU A O 1
ATOM 1501 N N . ARG A 1 194 ? 26.459 11.526 -11.901 1.00 70.12 194 ARG A N 1
ATOM 1502 C CA . ARG A 1 194 ? 25.129 12.112 -11.651 1.00 70.12 194 ARG A CA 1
ATOM 1503 C C . ARG A 1 194 ? 25.229 13.380 -10.799 1.00 70.12 194 ARG A C 1
ATOM 1505 O O . ARG A 1 194 ? 26.174 13.565 -10.034 1.00 70.12 194 ARG A O 1
ATOM 1512 N N . GLU A 1 195 ? 24.231 14.252 -10.932 1.00 72.00 195 GLU A N 1
ATOM 1513 C CA . GLU A 1 195 ? 24.119 15.452 -10.102 1.00 72.00 195 GLU A CA 1
ATOM 1514 C C . GLU A 1 195 ? 24.049 15.059 -8.622 1.00 72.00 195 GLU A C 1
ATOM 1516 O O . GLU A 1 195 ? 23.269 14.187 -8.236 1.00 72.00 195 GLU A O 1
ATOM 1521 N N . ARG A 1 196 ? 24.895 15.688 -7.797 1.00 71.44 196 ARG A N 1
ATOM 1522 C CA . ARG A 1 196 ? 24.933 15.407 -6.363 1.00 71.44 196 ARG A CA 1
ATOM 1523 C C . ARG A 1 196 ? 23.651 15.896 -5.688 1.00 71.44 196 ARG A C 1
ATOM 1525 O O . ARG A 1 196 ? 23.201 17.006 -5.978 1.00 71.44 196 ARG A O 1
ATOM 1532 N N . PRO A 1 197 ? 23.108 15.129 -4.734 1.00 69.56 197 PRO A N 1
ATOM 1533 C CA . PRO A 1 197 ? 21.967 15.568 -3.958 1.00 69.56 197 PRO A CA 1
ATOM 1534 C C . PRO A 1 197 ? 22.373 16.706 -3.008 1.00 69.56 197 PRO A C 1
ATOM 1536 O O . PRO A 1 197 ? 23.556 16.952 -2.755 1.00 69.56 197 PRO A O 1
ATOM 1539 N N . LYS A 1 198 ? 21.372 17.418 -2.484 1.00 68.00 198 LYS A N 1
ATOM 1540 C CA . LYS A 1 198 ? 21.566 18.481 -1.483 1.00 68.00 198 LYS A CA 1
ATOM 1541 C C . LYS A 1 198 ? 22.152 17.907 -0.181 1.00 68.00 198 LYS A C 1
ATOM 1543 O O . LYS A 1 198 ? 22.015 16.713 0.084 1.00 68.00 198 LYS A O 1
ATOM 1548 N N . GLU A 1 199 ? 22.778 18.757 0.636 1.00 60.16 199 GLU A N 1
ATOM 1549 C CA . GLU A 1 199 ? 23.180 18.381 2.003 1.00 60.16 199 GLU A CA 1
ATOM 1550 C C . GLU A 1 199 ? 21.962 17.844 2.787 1.00 60.16 199 GLU A C 1
ATOM 1552 O O . GLU A 1 199 ? 20.832 18.277 2.553 1.00 60.16 199 GLU A O 1
ATOM 1557 N N . ASP A 1 200 ? 22.193 16.845 3.647 1.00 64.25 200 ASP A N 1
ATOM 1558 C CA . ASP A 1 200 ? 21.185 16.146 4.468 1.00 64.25 200 ASP A CA 1
ATOM 1559 C C . ASP A 1 200 ? 20.077 15.393 3.700 1.00 64.25 200 ASP A C 1
ATOM 1561 O O . ASP A 1 200 ? 18.998 15.134 4.225 1.00 64.25 200 ASP A O 1
ATOM 1565 N N . PHE A 1 201 ? 20.317 14.975 2.451 1.00 77.81 201 PHE A N 1
ATOM 1566 C CA . PHE A 1 201 ? 19.315 14.228 1.665 1.00 77.81 201 PHE A CA 1
ATOM 1567 C C . PHE A 1 201 ? 18.969 12.831 2.218 1.00 77.81 201 PHE A C 1
ATOM 1569 O O . PHE A 1 201 ? 18.013 12.225 1.739 1.00 77.81 201 PHE A O 1
ATOM 1576 N N . TYR A 1 202 ? 19.766 12.292 3.146 1.00 80.19 202 TYR A N 1
ATOM 1577 C CA . TYR A 1 202 ? 19.635 10.926 3.659 1.00 80.19 202 TYR A CA 1
ATOM 1578 C C . TYR A 1 202 ? 18.747 10.830 4.900 1.00 80.19 202 TYR A C 1
ATOM 1580 O O . TYR A 1 202 ? 18.270 9.735 5.193 1.00 80.19 202 TYR A O 1
ATOM 1588 N N . GLU A 1 203 ? 18.475 11.947 5.583 1.00 87.44 203 GLU A N 1
ATOM 1589 C CA . GLU A 1 203 ? 17.626 11.977 6.771 1.00 87.44 203 GLU A CA 1
ATOM 1590 C C . GLU A 1 203 ? 16.764 13.242 6.857 1.00 87.44 203 GLU A C 1
ATOM 1592 O O . GLU A 1 203 ? 17.138 14.324 6.416 1.00 87.44 203 GLU A O 1
ATOM 1597 N N . SER A 1 204 ? 15.553 13.127 7.402 1.00 88.12 204 SER A N 1
ATOM 1598 C CA . SER A 1 204 ? 14.686 14.288 7.594 1.00 88.12 204 SER A CA 1
ATOM 1599 C C . SER A 1 204 ? 13.630 14.057 8.662 1.00 88.12 204 SER A C 1
ATOM 1601 O O . SER A 1 204 ? 13.073 12.972 8.800 1.00 88.12 204 SER A O 1
ATOM 1603 N N . THR A 1 205 ? 13.234 15.118 9.359 1.00 87.88 205 THR A N 1
ATOM 1604 C CA . THR A 1 205 ? 12.035 15.092 10.213 1.00 87.88 205 THR A CA 1
ATOM 1605 C C . THR A 1 205 ? 10.739 14.994 9.396 1.00 87.88 205 THR A C 1
ATOM 1607 O O . THR A 1 205 ? 9.699 14.610 9.933 1.00 87.88 205 THR A O 1
ATOM 1610 N N . ASN A 1 206 ? 10.785 15.298 8.092 1.00 87.50 206 ASN A N 1
ATOM 1611 C CA . ASN A 1 206 ? 9.637 15.273 7.192 1.00 87.50 206 ASN A CA 1
ATOM 1612 C C . ASN A 1 206 ? 9.836 14.251 6.064 1.00 87.50 206 ASN A C 1
ATOM 1614 O O . ASN A 1 206 ? 10.693 14.422 5.201 1.00 87.50 206 ASN A O 1
ATOM 1618 N N . PHE A 1 207 ? 8.974 13.234 6.031 1.00 88.94 207 PHE A N 1
ATOM 1619 C CA . PHE A 1 207 ? 8.961 12.187 5.007 1.00 88.94 207 PHE A CA 1
ATOM 1620 C C . PHE A 1 207 ? 8.951 12.747 3.578 1.00 88.94 207 PHE A C 1
ATOM 1622 O O . PHE A 1 207 ? 9.711 12.294 2.726 1.00 88.94 207 PHE A O 1
ATOM 1629 N N . ASN A 1 208 ? 8.133 13.775 3.329 1.00 88.44 208 ASN A N 1
ATOM 1630 C CA . ASN A 1 208 ? 7.951 14.334 1.989 1.00 88.44 208 ASN A CA 1
ATOM 1631 C C . ASN A 1 208 ? 9.224 15.013 1.468 1.00 88.44 208 ASN A C 1
ATOM 1633 O O . ASN A 1 208 ? 9.420 15.098 0.258 1.00 88.44 208 ASN A O 1
ATOM 1637 N N . ASN A 1 209 ? 10.101 15.485 2.359 1.00 87.00 209 ASN A N 1
ATOM 1638 C CA . ASN A 1 209 ? 11.379 16.065 1.953 1.00 87.00 209 ASN A CA 1
ATOM 1639 C C . ASN A 1 209 ? 12.303 14.998 1.353 1.00 87.00 209 ASN A C 1
ATOM 1641 O O . ASN A 1 209 ? 12.995 15.287 0.385 1.00 87.00 209 ASN A O 1
ATOM 1645 N N . LEU A 1 210 ? 12.278 13.776 1.898 1.00 87.25 210 LEU A N 1
ATOM 1646 C CA . LEU A 1 210 ? 13.036 12.650 1.352 1.00 87.25 210 LEU A CA 1
ATOM 1647 C C . LEU A 1 210 ? 12.385 12.103 0.085 1.00 87.25 210 LEU A C 1
ATOM 1649 O O . LEU A 1 210 ? 13.068 11.867 -0.900 1.00 87.25 210 LEU A O 1
ATOM 1653 N N . GLU A 1 211 ? 11.061 11.930 0.073 1.00 89.00 211 GLU A N 1
ATOM 1654 C CA . GLU A 1 211 ? 10.386 11.384 -1.111 1.00 89.00 211 GLU A CA 1
ATOM 1655 C C . GLU A 1 211 ? 10.502 12.321 -2.328 1.00 89.00 211 GLU A C 1
ATOM 1657 O O . GLU A 1 211 ? 10.629 11.859 -3.458 1.00 89.00 211 GLU A O 1
ATOM 1662 N N . SER A 1 212 ? 10.525 13.640 -2.109 1.00 87.31 212 SER A N 1
ATOM 1663 C CA . SER A 1 212 ? 10.708 14.628 -3.183 1.00 87.31 212 SER A CA 1
ATOM 1664 C C . SER A 1 212 ? 12.160 14.822 -3.635 1.00 87.31 212 SER A C 1
ATOM 1666 O O . SER A 1 212 ? 12.380 15.467 -4.659 1.00 87.31 212 SER A O 1
ATOM 1668 N N . SER A 1 213 ? 13.146 14.285 -2.905 1.00 85.25 213 SER A N 1
ATOM 1669 C CA . SER A 1 213 ? 14.568 14.351 -3.270 1.00 85.25 213 SER A CA 1
ATOM 1670 C C . SER A 1 213 ? 15.069 13.110 -4.017 1.00 85.25 213 SER A C 1
ATOM 1672 O O . SER A 1 213 ? 16.238 13.067 -4.404 1.00 85.25 213 SER A O 1
ATOM 1674 N N . LEU A 1 214 ? 14.207 12.109 -4.228 1.00 90.12 214 LEU A N 1
ATOM 1675 C CA . LEU A 1 214 ? 14.565 10.870 -4.915 1.00 90.12 214 LEU A CA 1
ATOM 1676 C C . LEU A 1 214 ? 14.907 11.117 -6.398 1.00 90.12 214 LEU A C 1
ATOM 1678 O O . LEU A 1 214 ? 14.339 12.023 -7.016 1.00 90.12 214 LEU A O 1
ATOM 1682 N N . PRO A 1 215 ? 15.788 10.292 -7.002 1.00 90.31 215 PRO A N 1
ATOM 1683 C CA . PRO A 1 215 ? 16.037 10.315 -8.442 1.00 90.31 215 PRO A CA 1
ATOM 1684 C C . PRO A 1 215 ? 14.738 10.259 -9.254 1.00 90.31 215 PRO A C 1
ATOM 1686 O O . PRO A 1 215 ? 13.785 9.583 -8.868 1.00 90.31 215 PRO A O 1
ATOM 1689 N N . SER A 1 216 ? 14.690 10.944 -10.395 1.00 89.06 216 SER A N 1
ATOM 1690 C CA . SER A 1 216 ? 13.458 11.107 -11.182 1.00 89.06 216 SER A CA 1
ATOM 1691 C C . SER A 1 216 ? 12.891 9.807 -11.756 1.00 89.06 216 SER A C 1
ATOM 1693 O O . SER A 1 216 ? 11.699 9.739 -12.048 1.00 89.06 216 SER A O 1
ATOM 1695 N N . ASP A 1 217 ? 13.724 8.780 -11.917 1.00 91.94 217 ASP A N 1
ATOM 1696 C CA . ASP A 1 217 ? 13.330 7.449 -12.379 1.00 91.94 217 ASP A CA 1
ATOM 1697 C C . ASP A 1 217 ? 12.848 6.536 -11.236 1.00 91.94 217 ASP A C 1
ATOM 1699 O O . ASP A 1 217 ? 12.503 5.378 -11.465 1.00 91.94 217 ASP A O 1
ATOM 1703 N N . THR A 1 218 ? 12.824 7.043 -10.002 1.00 94.69 218 THR A N 1
ATOM 1704 C CA . THR A 1 218 ? 12.444 6.259 -8.832 1.00 94.69 218 THR A CA 1
ATOM 1705 C C . THR A 1 218 ? 10.966 5.893 -8.864 1.00 94.69 218 THR A C 1
ATOM 1707 O O . THR A 1 218 ? 10.095 6.756 -8.981 1.00 94.69 218 THR A O 1
ATOM 1710 N N . ILE A 1 219 ? 10.668 4.613 -8.642 1.00 94.38 219 ILE A N 1
ATOM 1711 C CA . ILE A 1 219 ? 9.305 4.132 -8.418 1.00 94.38 219 ILE A CA 1
ATOM 1712 C C . ILE A 1 219 ? 9.159 3.536 -7.020 1.00 94.38 219 ILE A C 1
ATOM 1714 O O . ILE A 1 219 ? 10.069 2.890 -6.501 1.00 94.38 219 ILE A O 1
ATOM 1718 N N . LYS A 1 220 ? 7.991 3.731 -6.406 1.00 95.94 220 LYS A N 1
ATOM 1719 C CA . LYS A 1 220 ? 7.607 3.054 -5.162 1.00 95.94 220 LYS A CA 1
ATOM 1720 C C . LYS A 1 220 ? 7.175 1.628 -5.494 1.00 95.94 220 LYS A C 1
ATOM 1722 O O . LYS A 1 220 ? 6.314 1.444 -6.349 1.00 95.94 220 LYS A O 1
ATOM 1727 N N . VAL A 1 221 ? 7.767 0.635 -4.833 1.00 89.88 221 VAL A N 1
ATOM 1728 C CA . VAL A 1 221 ? 7.598 -0.782 -5.206 1.00 89.88 221 VAL A CA 1
ATOM 1729 C C . VAL A 1 221 ? 6.952 -1.644 -4.135 1.00 89.88 221 VAL A C 1
ATOM 1731 O O . VAL A 1 221 ? 6.343 -2.658 -4.464 1.00 89.88 221 VAL A O 1
ATOM 1734 N N . ALA A 1 222 ? 7.068 -1.264 -2.863 1.00 87.81 222 ALA A N 1
ATOM 1735 C CA . ALA A 1 222 ? 6.429 -1.991 -1.777 1.00 87.81 222 ALA A CA 1
ATOM 1736 C C . ALA A 1 222 ? 6.232 -1.113 -0.539 1.00 87.81 222 ALA A C 1
ATOM 1738 O O . ALA A 1 222 ? 6.875 -0.071 -0.379 1.00 87.81 222 ALA A O 1
ATOM 1739 N N . THR A 1 223 ? 5.388 -1.571 0.379 1.00 88.19 223 THR A N 1
ATOM 1740 C CA . THR A 1 223 ? 5.418 -1.126 1.772 1.00 88.19 223 THR A CA 1
ATOM 1741 C C . THR A 1 223 ? 5.708 -2.291 2.699 1.00 88.19 223 THR A C 1
ATOM 1743 O O . THR A 1 223 ? 5.490 -3.450 2.349 1.00 88.19 223 THR A O 1
ATOM 1746 N N . TYR A 1 224 ? 6.254 -1.999 3.873 1.00 85.81 224 TYR A N 1
ATOM 1747 C CA . TYR A 1 224 ? 6.644 -3.028 4.819 1.00 85.81 224 TYR A CA 1
ATOM 1748 C C . TYR A 1 224 ? 6.403 -2.590 6.253 1.00 85.81 224 TYR A C 1
ATOM 1750 O O . TYR A 1 224 ? 6.696 -1.459 6.644 1.00 85.81 224 TYR A O 1
ATOM 1758 N N . VAL A 1 225 ? 5.850 -3.495 7.052 1.00 84.19 225 VAL A N 1
ATOM 1759 C CA . VAL A 1 225 ? 5.616 -3.272 8.476 1.00 84.19 225 VAL A CA 1
ATOM 1760 C C . VAL A 1 225 ? 6.422 -4.289 9.260 1.00 84.19 225 VAL A C 1
ATOM 1762 O O . VAL A 1 225 ? 6.129 -5.482 9.241 1.00 84.19 225 VAL A O 1
ATOM 1765 N N . ASN A 1 226 ? 7.426 -3.800 9.983 1.00 79.75 226 ASN A N 1
ATOM 1766 C CA . ASN A 1 226 ? 8.175 -4.603 10.931 1.00 79.75 226 ASN A CA 1
ATOM 1767 C C . ASN A 1 226 ? 8.675 -3.737 12.091 1.00 79.75 226 ASN A C 1
ATOM 1769 O O . ASN A 1 226 ? 9.552 -2.886 11.927 1.00 79.75 226 ASN A O 1
ATOM 1773 N N . LYS A 1 227 ? 8.132 -4.008 13.284 1.00 79.38 227 LYS A N 1
ATOM 1774 C CA . LYS A 1 227 ? 8.407 -3.247 14.511 1.00 79.38 227 LYS A CA 1
ATOM 1775 C C . LYS A 1 227 ? 9.857 -3.352 14.993 1.00 79.38 227 LYS A C 1
ATOM 1777 O O . LYS A 1 227 ? 10.268 -2.534 15.809 1.00 79.38 227 LYS A O 1
ATOM 1782 N N . LYS A 1 228 ? 10.631 -4.335 14.512 1.00 83.19 228 LYS A N 1
ATOM 1783 C CA . LYS A 1 228 ? 12.067 -4.450 14.805 1.00 83.19 228 LYS A CA 1
ATOM 1784 C C . LYS A 1 228 ? 12.855 -3.294 14.187 1.00 83.19 228 LYS A C 1
ATOM 1786 O O . LYS A 1 228 ? 13.793 -2.798 14.812 1.00 83.19 228 LYS A O 1
ATOM 1791 N N . TYR A 1 229 ? 12.469 -2.893 12.977 1.00 78.31 229 TYR A N 1
ATOM 1792 C CA . TYR A 1 229 ? 13.196 -1.919 12.164 1.00 78.31 229 TYR A CA 1
ATOM 1793 C C . TYR A 1 229 ? 12.635 -0.518 12.292 1.00 78.31 229 TYR A C 1
ATOM 1795 O O . TYR A 1 229 ? 13.393 0.436 12.416 1.00 78.31 229 TYR A O 1
ATOM 1803 N N . SER A 1 230 ? 11.311 -0.398 12.299 1.00 81.44 230 SER A N 1
ATOM 1804 C CA . SER A 1 230 ? 10.664 0.899 12.347 1.00 81.44 230 SER A CA 1
ATOM 1805 C C . SER A 1 230 ? 9.365 0.837 13.131 1.00 81.44 230 SER A C 1
ATOM 1807 O O . SER A 1 230 ? 8.593 -0.118 13.047 1.00 81.44 230 SER A O 1
ATOM 1809 N N . THR A 1 231 ? 9.101 1.891 13.898 1.00 84.50 231 THR A N 1
ATOM 1810 C CA . THR A 1 231 ? 7.798 2.093 14.546 1.00 84.50 231 THR A CA 1
ATOM 1811 C C . THR A 1 231 ? 6.743 2.603 13.565 1.00 84.50 231 THR A C 1
ATOM 1813 O O . THR A 1 231 ? 5.557 2.607 13.895 1.00 84.50 231 THR A O 1
ATOM 1816 N N . LYS A 1 232 ? 7.155 3.019 12.360 1.00 87.94 232 LYS A N 1
ATOM 1817 C CA . LYS A 1 232 ? 6.280 3.455 11.270 1.00 87.94 232 LYS A CA 1
ATOM 1818 C C . LYS A 1 232 ? 6.360 2.474 10.097 1.00 87.94 232 LYS A C 1
ATOM 1820 O O . LYS A 1 232 ? 7.223 1.602 10.043 1.00 87.94 232 LYS A O 1
ATOM 1825 N N . LYS A 1 233 ? 5.428 2.615 9.153 1.00 91.50 233 LYS A N 1
ATOM 1826 C CA . LYS A 1 233 ? 5.459 1.885 7.882 1.00 91.50 233 LYS A CA 1
ATOM 1827 C C . LYS A 1 233 ? 6.723 2.273 7.101 1.00 91.50 233 LYS A C 1
ATOM 1829 O O . LYS A 1 233 ? 7.049 3.455 7.013 1.00 91.50 233 LYS A O 1
ATOM 1834 N N . ILE A 1 234 ? 7.403 1.270 6.559 1.00 91.56 234 ILE A N 1
ATOM 1835 C CA . ILE A 1 234 ? 8.574 1.395 5.693 1.00 91.56 234 ILE A CA 1
ATOM 1836 C C . ILE A 1 234 ? 8.088 1.449 4.245 1.00 91.56 234 ILE A C 1
ATOM 1838 O O . ILE A 1 234 ? 7.206 0.678 3.860 1.00 91.56 234 ILE A O 1
ATOM 1842 N N . TYR A 1 235 ? 8.659 2.345 3.446 1.00 95.75 235 TYR A N 1
ATOM 1843 C CA . TYR A 1 235 ? 8.314 2.508 2.035 1.00 95.75 235 TYR A CA 1
ATOM 1844 C C . TYR A 1 235 ? 9.514 2.139 1.184 1.00 95.75 235 TYR A C 1
ATOM 1846 O O . TYR A 1 235 ? 10.583 2.718 1.356 1.00 95.75 235 TYR A O 1
ATOM 1854 N N . PHE A 1 236 ? 9.339 1.173 0.290 1.00 96.25 236 PHE A N 1
ATOM 1855 C CA . PHE A 1 236 ? 10.385 0.685 -0.594 1.00 96.25 236 PHE A CA 1
ATOM 1856 C C . PHE A 1 236 ? 10.302 1.324 -1.966 1.00 96.25 236 PHE A C 1
ATOM 1858 O O . PHE A 1 236 ? 9.218 1.467 -2.539 1.00 96.25 236 PHE A O 1
ATOM 1865 N N . TYR A 1 237 ? 11.473 1.617 -2.511 1.00 97.62 237 TYR A N 1
ATOM 1866 C CA . TYR A 1 237 ? 11.650 2.268 -3.791 1.00 97.62 237 TYR A CA 1
ATOM 1867 C C . TYR A 1 237 ? 12.750 1.586 -4.592 1.00 97.62 237 TYR A C 1
ATOM 1869 O O . TYR A 1 237 ? 13.666 0.982 -4.029 1.00 97.62 237 TYR A O 1
ATOM 1877 N N . VAL A 1 238 ? 12.651 1.708 -5.911 1.00 97.12 238 VAL A N 1
ATOM 1878 C CA . VAL A 1 238 ? 13.697 1.297 -6.842 1.00 97.12 238 VAL A CA 1
ATOM 1879 C C . VAL A 1 238 ? 14.005 2.442 -7.784 1.00 97.12 238 VAL A C 1
ATOM 1881 O O . VAL A 1 238 ? 13.088 3.036 -8.347 1.00 97.12 238 VAL A O 1
ATOM 1884 N N . CYS A 1 239 ? 15.291 2.703 -7.980 1.00 95.00 239 CYS A N 1
ATOM 1885 C CA . CYS A 1 239 ? 15.823 3.527 -9.060 1.00 95.00 239 CYS A CA 1
ATOM 1886 C C . CYS A 1 239 ? 16.963 2.777 -9.752 1.00 95.00 239 CYS A C 1
ATOM 1888 O O . CYS A 1 239 ? 17.471 1.774 -9.235 1.00 95.00 239 CYS A O 1
ATOM 1890 N N . SER A 1 240 ? 17.342 3.239 -10.935 1.00 94.00 240 SER A N 1
ATOM 1891 C CA . SER A 1 240 ? 18.357 2.627 -11.772 1.00 94.00 240 SER A CA 1
ATOM 1892 C C . SER A 1 240 ? 19.452 3.612 -12.146 1.00 94.00 240 SER A C 1
ATOM 1894 O O . SER A 1 240 ? 19.293 4.830 -12.037 1.00 94.00 240 SER A O 1
ATOM 1896 N N . PHE A 1 241 ? 20.584 3.082 -12.593 1.00 89.88 241 PHE A N 1
ATOM 1897 C CA . PHE A 1 241 ? 21.607 3.824 -13.311 1.00 89.88 241 PHE A CA 1
ATOM 1898 C C . PHE A 1 241 ? 22.259 2.941 -14.370 1.00 89.88 241 PHE A C 1
ATOM 1900 O O . PHE A 1 241 ? 22.475 1.744 -14.170 1.00 89.88 241 PHE A O 1
ATOM 1907 N N . THR A 1 242 ? 22.600 3.553 -15.499 1.00 87.00 242 THR A N 1
ATOM 1908 C CA . THR A 1 242 ? 23.311 2.871 -16.575 1.00 87.00 242 THR A CA 1
ATOM 1909 C C . THR A 1 242 ? 24.782 2.747 -16.216 1.00 87.00 242 THR A C 1
ATOM 1911 O O . THR A 1 242 ? 25.430 3.734 -15.861 1.00 87.00 242 THR A O 1
ATOM 1914 N N . GLU A 1 243 ? 25.321 1.542 -16.349 1.00 74.44 243 GLU A N 1
ATOM 1915 C CA . GLU A 1 243 ? 26.737 1.274 -16.139 1.00 74.44 243 GLU A CA 1
ATOM 1916 C C . GLU A 1 243 ? 27.425 1.066 -17.492 1.00 74.44 243 GLU A C 1
ATOM 1918 O O . GLU A 1 243 ? 27.012 0.240 -18.305 1.00 74.44 243 GLU A O 1
ATOM 1923 N N . SER A 1 244 ? 28.505 1.800 -17.746 1.00 64.94 244 SER A N 1
ATOM 1924 C CA . SER A 1 244 ? 29.302 1.684 -18.969 1.00 64.94 244 SER A CA 1
ATOM 1925 C C . SER A 1 244 ? 30.430 0.653 -18.815 1.00 64.94 244 SER A C 1
ATOM 1927 O O . SER A 1 244 ? 31.603 0.964 -19.020 1.00 64.94 244 SER A O 1
ATOM 1929 N N . THR A 1 245 ? 30.112 -0.592 -18.437 1.00 60.25 245 THR A N 1
ATOM 1930 C CA . THR A 1 245 ? 31.125 -1.669 -18.431 1.00 60.25 245 THR A CA 1
ATOM 1931 C C . THR A 1 245 ? 31.160 -2.459 -19.735 1.00 60.25 245 THR A C 1
ATOM 1933 O O . THR A 1 245 ? 30.249 -2.415 -20.553 1.00 60.25 245 THR A O 1
ATOM 1936 N N . GLN A 1 246 ? 32.234 -3.235 -19.917 1.00 57.09 246 GLN A N 1
ATOM 1937 C CA . GLN A 1 246 ? 32.418 -4.157 -21.043 1.00 57.09 246 GLN A CA 1
ATOM 1938 C C . GLN A 1 246 ? 31.692 -5.509 -20.867 1.00 57.09 246 GLN A C 1
ATOM 1940 O O . GLN A 1 246 ? 31.900 -6.405 -21.683 1.00 57.09 246 GLN A O 1
ATOM 1945 N N . ARG A 1 247 ? 30.897 -5.713 -19.800 1.00 60.19 247 ARG A N 1
ATOM 1946 C CA . ARG A 1 247 ? 30.259 -7.019 -19.517 1.00 60.19 247 ARG A CA 1
ATOM 1947 C C . ARG A 1 247 ? 29.110 -7.348 -20.468 1.00 60.19 247 ARG A C 1
ATOM 1949 O O . ARG A 1 247 ? 28.906 -8.515 -20.788 1.00 60.19 247 ARG A O 1
ATOM 1956 N N . ALA A 1 248 ? 28.384 -6.333 -20.921 1.00 62.72 248 ALA A N 1
ATOM 1957 C CA . ALA A 1 248 ? 27.314 -6.454 -21.901 1.00 62.72 248 ALA A CA 1
ATOM 1958 C C . ALA A 1 248 ? 27.245 -5.184 -22.754 1.00 62.72 248 ALA A C 1
ATOM 1960 O O . ALA A 1 248 ? 27.768 -4.141 -22.372 1.00 62.72 248 ALA A O 1
ATOM 1961 N N . ASN A 1 249 ? 26.559 -5.264 -23.897 1.00 70.25 249 ASN A N 1
ATOM 1962 C CA . ASN A 1 249 ? 26.311 -4.090 -24.737 1.00 70.25 249 ASN A CA 1
ATOM 1963 C C . ASN A 1 249 ? 25.470 -3.031 -24.007 1.00 70.25 249 ASN A C 1
ATOM 1965 O O . ASN A 1 249 ? 25.653 -1.840 -24.238 1.00 70.25 249 ASN A O 1
ATOM 1969 N N . HIS A 1 250 ? 24.556 -3.470 -23.136 1.00 75.06 250 HIS A N 1
ATOM 1970 C CA . HIS A 1 250 ? 23.761 -2.608 -22.269 1.00 75.06 250 HIS A CA 1
ATOM 1971 C C . HIS A 1 250 ? 23.659 -3.241 -20.882 1.00 75.06 250 HIS A C 1
ATOM 1973 O O . HIS A 1 250 ? 23.201 -4.382 -20.751 1.00 75.06 250 HIS A O 1
ATOM 1979 N N . GLN A 1 251 ? 24.058 -2.488 -19.861 1.00 85.50 251 GLN A N 1
ATOM 1980 C CA . GLN A 1 251 ? 23.925 -2.872 -18.464 1.00 85.50 251 GLN A CA 1
ATOM 1981 C C . GLN A 1 251 ? 23.262 -1.744 -17.678 1.00 85.50 251 GLN A C 1
ATOM 1983 O O . GLN A 1 251 ? 23.730 -0.606 -17.675 1.00 85.50 251 GLN A O 1
ATOM 1988 N N . GLU A 1 252 ? 22.181 -2.091 -16.992 1.00 90.62 252 GLU A N 1
ATOM 1989 C CA . GLU A 1 252 ? 21.455 -1.190 -16.107 1.00 90.62 252 GLU A CA 1
ATOM 1990 C C . GLU A 1 252 ? 21.465 -1.787 -14.699 1.00 90.62 252 GLU A C 1
ATOM 1992 O O . GLU A 1 252 ? 21.086 -2.944 -14.505 1.00 90.62 252 GLU A O 1
ATOM 1997 N N . VAL A 1 253 ? 21.915 -1.023 -13.710 1.00 91.69 253 VAL A N 1
ATOM 1998 C CA . VAL A 1 253 ? 21.940 -1.449 -12.309 1.00 91.69 253 VAL A CA 1
ATOM 1999 C C . VAL A 1 253 ? 20.741 -0.848 -11.601 1.00 91.69 253 VAL A C 1
ATOM 2001 O O . VAL A 1 253 ? 20.462 0.335 -11.754 1.00 91.69 253 VAL A O 1
ATOM 2004 N N . TYR A 1 254 ? 20.049 -1.654 -10.801 1.00 95.25 254 TYR A N 1
ATOM 2005 C CA . TYR A 1 254 ? 18.905 -1.228 -10.001 1.00 95.25 254 TYR A CA 1
ATOM 2006 C C . TYR A 1 254 ? 19.253 -1.305 -8.519 1.00 95.25 254 TYR A C 1
ATOM 2008 O O . TYR A 1 254 ? 19.821 -2.300 -8.063 1.00 95.25 254 TYR A O 1
ATOM 2016 N N . SER A 1 255 ? 18.890 -0.264 -7.771 1.00 95.88 255 SER A N 1
ATOM 2017 C CA . SER A 1 255 ? 19.059 -0.177 -6.322 1.00 95.88 255 SER A CA 1
ATOM 2018 C C . SER A 1 255 ? 17.695 -0.235 -5.641 1.00 95.88 255 SER A C 1
ATOM 2020 O O . SER A 1 255 ? 16.827 0.590 -5.921 1.00 95.88 255 SER A O 1
ATOM 2022 N N . LEU A 1 256 ? 17.507 -1.212 -4.752 1.00 97.00 256 LEU A N 1
ATOM 2023 C CA . LEU A 1 256 ? 16.379 -1.280 -3.829 1.00 97.00 256 LEU A CA 1
ATOM 2024 C C . LEU A 1 256 ? 16.771 -0.585 -2.531 1.00 97.00 256 LEU A C 1
ATOM 2026 O O . LEU A 1 256 ? 17.741 -0.968 -1.872 1.00 97.00 256 LEU A O 1
ATOM 2030 N N . PHE A 1 257 ? 15.970 0.390 -2.129 1.00 96.00 257 PHE A N 1
ATOM 2031 C CA . PHE A 1 257 ? 16.163 1.124 -0.888 1.00 96.00 257 PHE A CA 1
ATOM 2032 C C . PHE A 1 257 ? 14.817 1.447 -0.244 1.00 96.00 257 PHE A C 1
ATOM 2034 O O . PHE A 1 257 ? 13.755 1.249 -0.837 1.00 96.00 257 PHE A O 1
ATOM 2041 N N . SER A 1 258 ? 14.849 1.931 0.993 1.00 95.38 258 SER A N 1
ATOM 2042 C CA . SER A 1 258 ? 13.644 2.317 1.712 1.00 95.38 258 SER A CA 1
ATOM 2043 C C . SER A 1 258 ? 13.757 3.677 2.367 1.00 95.38 258 SER A C 1
ATOM 2045 O O . SER A 1 258 ? 14.834 4.035 2.833 1.00 95.38 258 SER A O 1
ATOM 2047 N N . ILE A 1 259 ? 12.619 4.344 2.535 1.00 95.19 259 ILE A N 1
ATOM 2048 C CA . ILE A 1 259 ? 12.443 5.386 3.543 1.00 95.19 259 ILE A CA 1
ATOM 2049 C C . ILE A 1 259 ? 11.827 4.726 4.779 1.00 95.19 259 ILE A C 1
ATOM 2051 O O . ILE A 1 259 ? 10.717 4.185 4.713 1.00 95.19 259 ILE A O 1
ATOM 2055 N N . MET A 1 260 ? 12.541 4.753 5.903 1.00 93.31 260 MET A N 1
ATOM 2056 C CA . MET A 1 260 ? 12.054 4.210 7.173 1.00 93.31 260 MET A CA 1
ATOM 2057 C C . MET A 1 260 ? 12.265 5.168 8.336 1.00 93.31 260 MET A C 1
ATOM 2059 O O . MET A 1 260 ? 13.167 5.996 8.314 1.00 93.31 260 MET A O 1
ATOM 2063 N N . TRP A 1 261 ? 11.398 5.073 9.344 1.00 91.88 261 TRP A N 1
ATOM 2064 C CA . TRP A 1 261 ? 11.525 5.871 10.559 1.00 91.88 261 TRP A CA 1
ATOM 2065 C C . TRP A 1 261 ? 12.503 5.211 11.518 1.00 91.88 261 TRP A C 1
ATOM 2067 O O . TRP A 1 261 ? 12.267 4.072 11.940 1.00 91.88 261 TRP A O 1
ATOM 2077 N N . SER A 1 262 ? 13.566 5.930 11.846 1.00 87.88 262 SER A N 1
ATOM 2078 C CA . SER A 1 262 ? 14.673 5.451 12.654 1.00 87.88 262 SER A CA 1
ATOM 2079 C C . SER A 1 262 ? 14.433 5.628 14.151 1.00 87.88 262 SER A C 1
ATOM 2081 O O . SER A 1 262 ? 13.404 6.140 14.611 1.00 87.88 262 SER A O 1
ATOM 2083 N N . ARG A 1 263 ? 15.401 5.159 14.942 1.00 80.88 263 ARG A N 1
ATOM 2084 C CA . ARG A 1 263 ? 15.376 5.281 16.406 1.00 80.88 263 ARG A CA 1
ATOM 2085 C C . ARG A 1 263 ? 15.621 6.712 16.870 1.00 80.88 263 ARG A C 1
ATOM 2087 O O . ARG A 1 263 ? 15.093 7.090 17.913 1.00 80.88 263 ARG A O 1
ATOM 2094 N N . ASP A 1 264 ? 16.314 7.507 16.062 1.00 82.25 264 ASP A N 1
ATOM 2095 C CA . ASP A 1 264 ? 16.640 8.904 16.355 1.00 82.25 264 ASP A CA 1
ATOM 2096 C C . ASP A 1 264 ? 15.488 9.859 16.009 1.00 82.25 264 ASP A C 1
ATOM 2098 O O . ASP A 1 264 ? 15.623 11.078 16.057 1.00 82.25 264 ASP A O 1
ATOM 2102 N N . SER A 1 265 ? 14.299 9.302 15.746 1.00 87.44 265 SER A N 1
ATOM 2103 C CA . SER A 1 265 ? 13.083 10.051 15.421 1.00 87.44 265 SER A CA 1
ATOM 2104 C C . SER A 1 265 ? 13.214 10.886 14.144 1.00 87.44 265 SER A C 1
ATOM 2106 O O . SER A 1 265 ? 12.648 11.977 14.042 1.00 87.44 265 SER A O 1
ATOM 2108 N N . LEU A 1 266 ? 13.928 10.334 13.162 1.00 90.69 266 LEU A N 1
ATOM 2109 C CA . LEU A 1 266 ? 14.074 10.864 11.813 1.00 90.69 266 LEU A CA 1
ATOM 2110 C C . LEU A 1 266 ? 13.579 9.831 10.795 1.00 90.69 266 LEU A C 1
ATOM 2112 O O . LEU A 1 266 ? 13.544 8.628 11.054 1.00 90.69 266 LEU A O 1
ATOM 2116 N N . TRP A 1 267 ? 13.156 10.299 9.627 1.00 92.38 267 TRP A N 1
ATOM 2117 C CA . TRP A 1 267 ? 13.058 9.454 8.444 1.00 92.38 267 TRP A CA 1
ATOM 2118 C C . TRP A 1 267 ? 14.441 9.321 7.829 1.00 92.38 267 TRP A C 1
ATOM 2120 O O . TRP A 1 267 ? 15.140 10.321 7.747 1.00 92.38 267 TRP A O 1
ATOM 2130 N N . GLU A 1 268 ? 14.802 8.128 7.368 1.00 92.38 268 GLU A N 1
ATOM 2131 C CA . GLU A 1 268 ? 16.117 7.836 6.797 1.00 92.38 268 GLU A CA 1
ATOM 2132 C C . GLU A 1 268 ? 16.004 7.000 5.521 1.00 92.38 268 GLU A C 1
ATOM 2134 O O . GLU A 1 268 ? 15.189 6.069 5.434 1.00 92.38 268 GLU A O 1
ATOM 2139 N N . LEU A 1 269 ? 16.871 7.297 4.551 1.00 92.69 269 LEU A N 1
ATOM 2140 C CA . LEU A 1 269 ? 17.097 6.465 3.374 1.00 92.69 269 LEU A CA 1
ATOM 2141 C C . LEU A 1 269 ? 18.051 5.321 3.701 1.00 92.69 269 LEU A C 1
ATOM 2143 O O . LEU A 1 269 ? 19.129 5.526 4.246 1.00 92.69 269 LEU A O 1
ATOM 2147 N N . ASN A 1 270 ? 17.657 4.107 3.331 1.00 91.75 270 ASN A N 1
ATOM 2148 C CA . ASN A 1 270 ? 18.395 2.904 3.685 1.00 91.75 270 ASN A CA 1
ATOM 2149 C C . ASN A 1 270 ? 18.533 1.967 2.483 1.00 91.75 270 ASN A C 1
ATOM 2151 O O . ASN A 1 270 ? 17.504 1.585 1.922 1.00 91.75 270 ASN A O 1
ATOM 2155 N N . PRO A 1 271 ? 19.754 1.571 2.085 1.00 91.25 271 PRO A N 1
ATOM 2156 C CA . PRO A 1 271 ? 19.964 0.603 1.015 1.00 91.25 271 PRO A CA 1
ATOM 2157 C C . PRO A 1 271 ? 19.622 -0.815 1.483 1.00 91.25 271 PRO A C 1
ATOM 2159 O O . PRO A 1 271 ? 19.952 -1.210 2.602 1.00 91.25 271 PRO A O 1
ATOM 2162 N N . TRP A 1 272 ? 18.972 -1.592 0.617 1.00 91.88 272 TRP A N 1
ATOM 2163 C CA . TRP A 1 272 ? 18.546 -2.960 0.929 1.00 91.88 272 TRP A CA 1
ATOM 2164 C C . TRP A 1 272 ? 19.124 -4.006 0.001 1.00 91.88 272 TRP A C 1
ATOM 2166 O O . TRP A 1 272 ? 19.458 -5.084 0.467 1.00 91.88 272 TRP A O 1
ATOM 2176 N N . TYR A 1 273 ? 19.156 -3.753 -1.302 1.00 91.81 273 TYR A N 1
ATOM 2177 C CA . TYR A 1 273 ? 19.614 -4.745 -2.268 1.00 91.81 273 TYR A CA 1
ATOM 2178 C C . TYR A 1 273 ? 19.954 -4.078 -3.595 1.00 91.81 273 TYR A C 1
ATOM 2180 O O . TYR A 1 273 ? 19.593 -2.923 -3.833 1.00 91.81 273 TYR A O 1
ATOM 2188 N N . CYS A 1 274 ? 20.624 -4.803 -4.481 1.00 92.88 274 CYS A N 1
ATOM 2189 C CA . CYS A 1 274 ? 20.823 -4.351 -5.850 1.00 92.88 274 CYS A CA 1
ATOM 2190 C C . CYS A 1 274 ? 20.911 -5.527 -6.823 1.00 92.88 274 CYS A C 1
ATOM 2192 O O . CYS A 1 274 ? 21.172 -6.669 -6.438 1.00 92.88 274 CYS A O 1
ATOM 2194 N N . CYS A 1 275 ? 20.682 -5.246 -8.100 1.00 90.44 275 CYS A N 1
ATOM 2195 C CA . CYS A 1 275 ? 20.852 -6.215 -9.178 1.00 90.44 275 CYS A CA 1
ATOM 2196 C C . CYS A 1 275 ? 21.318 -5.521 -10.457 1.00 90.44 275 CYS A C 1
ATOM 2198 O O . CYS A 1 275 ? 21.135 -4.313 -10.614 1.00 90.44 275 CYS A O 1
ATOM 2200 N N . SER A 1 276 ? 21.910 -6.287 -11.367 1.00 89.75 276 SER A N 1
ATOM 2201 C CA . SER A 1 276 ? 22.242 -5.841 -12.719 1.00 89.75 276 SER A CA 1
ATOM 2202 C C . SER A 1 276 ? 21.314 -6.495 -13.728 1.00 89.75 276 SER A C 1
ATOM 2204 O O . SER A 1 276 ? 21.060 -7.695 -13.662 1.00 89.75 276 SER A O 1
ATOM 2206 N N . VAL A 1 277 ? 20.845 -5.702 -14.684 1.00 89.00 277 VAL A N 1
ATOM 2207 C CA . VAL A 1 277 ? 20.152 -6.162 -15.881 1.00 89.00 277 VAL A CA 1
ATOM 2208 C C . VAL A 1 277 ? 21.116 -6.060 -17.053 1.00 89.00 277 VAL A C 1
ATOM 2210 O O . VAL A 1 277 ? 21.498 -4.962 -17.455 1.00 89.00 277 VAL A O 1
ATOM 2213 N N . LEU A 1 278 ? 21.487 -7.205 -17.616 1.00 86.06 278 LEU A N 1
ATOM 2214 C CA . LEU A 1 278 ? 22.347 -7.313 -18.792 1.00 86.06 278 LEU A CA 1
ATOM 2215 C C . LEU A 1 278 ? 21.507 -7.549 -20.037 1.00 86.06 278 LEU A C 1
ATOM 2217 O O . LEU A 1 278 ? 20.602 -8.378 -20.010 1.00 86.06 278 LEU A O 1
ATOM 2221 N N . SER A 1 279 ? 21.809 -6.869 -21.141 1.00 83.31 279 SER A N 1
ATOM 2222 C CA . SER A 1 279 ? 21.094 -7.071 -22.404 1.00 83.31 279 SER A CA 1
ATOM 2223 C C . SER A 1 279 ? 21.925 -6.723 -23.641 1.00 83.31 279 SER A C 1
ATOM 2225 O O . SER A 1 279 ? 22.844 -5.905 -23.612 1.00 83.31 279 SER A O 1
ATOM 2227 N N . GLU A 1 280 ? 21.575 -7.341 -24.770 1.00 79.81 280 GLU A N 1
ATOM 2228 C CA . GLU A 1 280 ? 22.220 -7.073 -26.0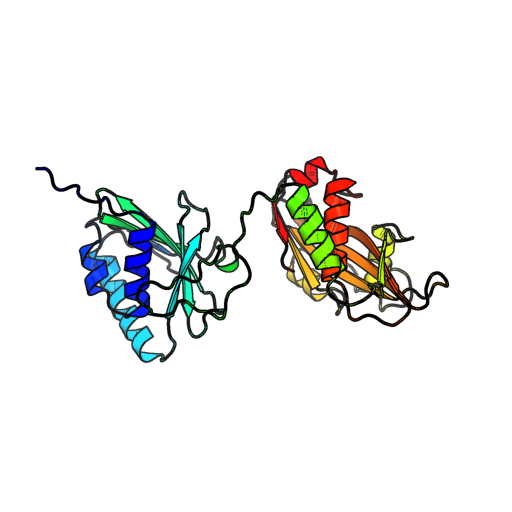67 1.00 79.81 280 GLU A CA 1
ATOM 2229 C C . GLU A 1 280 ? 21.773 -5.742 -26.688 1.00 79.81 280 GLU A C 1
ATOM 2231 O O . GLU A 1 280 ? 22.496 -5.116 -27.459 1.00 79.81 280 GLU A O 1
ATOM 2236 N N . LYS A 1 281 ? 20.558 -5.301 -26.361 1.00 79.44 281 LYS A N 1
ATOM 2237 C CA . LYS A 1 281 ? 19.923 -4.085 -26.882 1.00 79.44 281 LYS A CA 1
ATOM 2238 C C . LYS A 1 281 ? 19.335 -3.288 -25.722 1.00 79.44 281 LYS A C 1
ATOM 2240 O O . LYS A 1 281 ? 18.955 -3.926 -24.742 1.00 79.44 281 LYS A O 1
ATOM 2245 N N . PRO A 1 282 ? 19.153 -1.961 -25.855 1.00 78.56 282 PRO A N 1
ATOM 2246 C CA . PRO A 1 282 ? 18.480 -1.173 -24.831 1.00 78.56 282 PRO A CA 1
ATOM 2247 C C . PRO A 1 282 ? 17.125 -1.791 -24.478 1.00 78.56 282 PRO A C 1
ATOM 2249 O O . PRO A 1 282 ? 16.356 -2.154 -25.375 1.00 78.56 282 PRO A O 1
ATOM 2252 N N . GLN A 1 283 ? 16.853 -1.927 -23.184 1.00 77.06 283 GLN A N 1
ATOM 2253 C CA . GLN A 1 283 ? 15.553 -2.358 -22.679 1.00 77.06 283 GLN A CA 1
ATOM 2254 C C . GLN A 1 283 ? 14.724 -1.136 -22.280 1.00 77.06 283 GLN A C 1
ATOM 2256 O O . GLN A 1 283 ? 15.261 -0.057 -22.029 1.00 77.06 283 GLN A O 1
ATOM 2261 N N . ALA A 1 284 ? 13.405 -1.314 -22.209 1.00 84.25 284 ALA A N 1
ATOM 2262 C CA . ALA A 1 284 ? 12.582 -0.384 -21.446 1.00 84.25 284 ALA A CA 1
ATOM 2263 C C . ALA A 1 284 ? 12.977 -0.460 -19.953 1.00 84.25 284 ALA A C 1
ATOM 2265 O O . ALA A 1 284 ? 13.615 -1.436 -19.554 1.00 84.25 284 ALA A O 1
ATOM 2266 N N . PRO A 1 285 ? 12.607 0.527 -19.123 1.00 85.31 285 PRO A N 1
ATOM 2267 C CA . PRO A 1 285 ? 12.837 0.452 -17.684 1.00 85.31 285 PRO A CA 1
ATOM 2268 C C . PRO A 1 285 ? 12.208 -0.815 -17.080 1.00 85.31 285 PRO A C 1
ATOM 2270 O O . PRO A 1 285 ? 11.027 -1.081 -17.298 1.00 85.31 285 PRO A O 1
ATOM 2273 N N . LEU A 1 286 ? 13.001 -1.587 -16.333 1.00 88.19 286 LEU A N 1
ATOM 2274 C CA . LEU A 1 286 ? 12.634 -2.880 -15.734 1.00 88.19 286 LEU A CA 1
ATOM 2275 C C . LEU A 1 286 ? 12.584 -2.800 -14.200 1.00 88.19 286 LEU A C 1
ATOM 2277 O O . LEU A 1 286 ? 12.887 -3.764 -13.497 1.00 88.19 286 LEU A O 1
ATOM 2281 N N . HIS A 1 287 ? 12.226 -1.632 -13.653 1.00 91.06 287 HIS A N 1
ATOM 2282 C CA . HIS A 1 287 ? 12.217 -1.383 -12.207 1.00 91.06 287 HIS A CA 1
ATOM 2283 C C . HIS A 1 287 ? 11.353 -2.388 -11.436 1.00 91.06 287 HIS A C 1
ATOM 2285 O O . HIS A 1 287 ? 11.705 -2.762 -10.319 1.00 91.06 287 HIS A O 1
ATOM 2291 N N . LYS A 1 288 ? 10.244 -2.856 -12.024 1.00 88.50 288 LYS A N 1
ATOM 2292 C CA . LYS A 1 288 ? 9.330 -3.819 -11.391 1.00 88.50 288 LYS A CA 1
ATOM 2293 C C . LYS A 1 288 ? 9.924 -5.226 -11.350 1.00 88.50 288 LYS A C 1
ATOM 2295 O O . LYS A 1 288 ? 9.906 -5.895 -10.319 1.00 88.50 288 LYS A O 1
ATOM 2300 N N . GLU A 1 289 ? 10.477 -5.677 -12.466 1.00 85.94 289 GLU A N 1
ATOM 2301 C CA . GLU A 1 289 ? 11.131 -6.974 -12.607 1.00 85.94 289 GLU A CA 1
ATOM 2302 C C . GLU A 1 289 ? 12.358 -7.053 -11.696 1.00 85.94 289 GLU A C 1
ATOM 2304 O O . GLU A 1 289 ? 12.528 -8.032 -10.966 1.00 85.94 289 GLU A O 1
ATOM 2309 N N . ALA A 1 290 ? 13.154 -5.981 -11.673 1.00 88.56 290 ALA A N 1
ATOM 2310 C CA . ALA A 1 290 ? 14.277 -5.823 -10.765 1.00 88.56 290 ALA A CA 1
ATOM 2311 C C . ALA A 1 290 ? 13.818 -5.851 -9.299 1.00 88.56 290 ALA A C 1
ATOM 2313 O O . ALA A 1 290 ? 14.361 -6.620 -8.511 1.00 88.56 290 ALA A O 1
ATOM 2314 N N . ALA A 1 291 ? 12.779 -5.097 -8.922 1.00 90.62 291 ALA A N 1
ATOM 2315 C CA . ALA A 1 291 ? 12.238 -5.107 -7.560 1.00 90.62 291 ALA A CA 1
ATOM 2316 C C . ALA A 1 291 ? 11.804 -6.508 -7.108 1.00 90.62 291 ALA A C 1
ATOM 2318 O O . ALA A 1 291 ? 12.189 -6.953 -6.027 1.00 90.62 291 ALA A O 1
ATOM 2319 N N . ASN A 1 292 ? 11.056 -7.231 -7.946 1.00 82.81 292 ASN A N 1
ATOM 2320 C CA . ASN A 1 292 ? 10.628 -8.600 -7.655 1.00 82.81 292 ASN A CA 1
ATOM 2321 C C . ASN A 1 292 ? 11.820 -9.544 -7.454 1.00 82.81 292 ASN A C 1
ATOM 2323 O O . ASN A 1 292 ? 11.834 -10.348 -6.517 1.00 82.81 292 ASN A O 1
ATOM 2327 N N . TRP A 1 293 ? 12.837 -9.432 -8.311 1.00 88.12 293 TRP A N 1
ATOM 2328 C CA . TRP A 1 293 ? 14.062 -10.216 -8.189 1.00 88.12 293 TRP A CA 1
ATOM 2329 C C . TRP A 1 293 ? 14.811 -9.891 -6.887 1.00 88.12 293 TRP A C 1
ATOM 2331 O O . TRP A 1 293 ? 15.186 -10.798 -6.143 1.00 88.12 293 TRP A O 1
ATOM 2341 N N . MET A 1 294 ? 14.949 -8.604 -6.560 1.00 92.06 294 MET A N 1
ATOM 2342 C CA . MET A 1 294 ? 15.635 -8.133 -5.357 1.00 92.06 294 MET A CA 1
ATOM 2343 C C . MET A 1 294 ? 14.904 -8.535 -4.068 1.00 92.06 294 MET A C 1
ATOM 2345 O O . MET A 1 294 ? 15.547 -9.031 -3.148 1.00 92.06 294 MET A O 1
ATOM 2349 N N . PHE A 1 295 ? 13.570 -8.430 -3.995 1.00 87.06 295 PHE A N 1
ATOM 2350 C CA . PHE A 1 295 ? 12.809 -8.898 -2.825 1.00 87.06 295 PHE A CA 1
ATOM 2351 C C . PHE A 1 295 ? 12.931 -10.406 -2.612 1.00 87.06 295 PHE A C 1
ATOM 2353 O O . PHE A 1 295 ? 13.024 -10.861 -1.470 1.00 87.06 295 PHE A O 1
ATOM 2360 N N . LYS A 1 296 ? 12.987 -11.192 -3.694 1.00 81.56 296 LYS A N 1
ATOM 2361 C CA . LYS A 1 296 ? 13.291 -12.624 -3.599 1.00 81.56 296 LYS A CA 1
ATOM 2362 C C . LYS A 1 296 ? 14.696 -12.855 -3.039 1.00 81.56 296 LYS A C 1
ATOM 2364 O O . LYS A 1 296 ? 14.864 -13.750 -2.210 1.00 81.56 296 LYS A O 1
ATOM 2369 N N . GLY A 1 297 ? 15.670 -12.042 -3.451 1.00 76.44 297 GLY A N 1
ATOM 2370 C CA . GLY A 1 297 ? 17.015 -12.001 -2.874 1.00 76.44 297 GLY A CA 1
ATOM 2371 C C . GLY A 1 297 ? 16.974 -11.757 -1.366 1.00 76.44 297 GLY A C 1
ATOM 2372 O O . GLY A 1 297 ? 17.375 -12.630 -0.599 1.00 76.44 297 GLY A O 1
ATOM 2373 N N . VAL A 1 298 ? 16.364 -10.653 -0.926 1.00 81.69 298 VAL A N 1
ATOM 2374 C CA . VAL A 1 298 ? 16.218 -10.304 0.501 1.00 81.69 298 VAL A CA 1
ATOM 2375 C C . VAL A 1 298 ? 15.537 -11.430 1.295 1.00 81.69 298 VAL A C 1
ATOM 2377 O O . VAL A 1 298 ? 16.012 -11.813 2.361 1.00 81.69 298 VAL A O 1
ATOM 2380 N N . ALA A 1 299 ? 14.477 -12.042 0.761 1.00 78.00 299 ALA A N 1
ATOM 2381 C CA . ALA A 1 299 ? 13.765 -13.138 1.425 1.00 78.00 299 ALA A CA 1
ATOM 2382 C C . ALA A 1 299 ? 14.538 -14.475 1.469 1.00 78.00 299 ALA A C 1
ATOM 2384 O O . ALA A 1 299 ? 14.140 -15.386 2.205 1.00 78.00 299 ALA A O 1
ATOM 2385 N N . THR A 1 300 ? 15.609 -14.618 0.681 1.00 72.62 300 THR A N 1
ATOM 2386 C CA . THR A 1 300 ? 16.393 -15.861 0.563 1.00 72.62 300 THR A CA 1
ATOM 2387 C C . THR A 1 300 ? 17.755 -15.751 1.238 1.00 72.62 300 THR A C 1
ATOM 2389 O O . THR A 1 300 ? 18.156 -16.676 1.941 1.00 72.62 300 THR A O 1
ATOM 2392 N N . THR A 1 301 ? 18.463 -14.639 1.039 1.00 76.31 301 THR A N 1
ATOM 2393 C CA . THR A 1 301 ? 19.829 -14.417 1.538 1.00 76.31 301 THR A CA 1
ATOM 2394 C C . THR A 1 301 ? 19.911 -13.346 2.621 1.00 76.31 301 THR A C 1
ATOM 2396 O O . THR A 1 301 ? 20.940 -13.242 3.282 1.00 76.31 301 THR A O 1
ATOM 2399 N N . GLY A 1 302 ? 18.846 -12.566 2.831 1.00 75.62 302 GLY A N 1
ATOM 2400 C CA . GLY A 1 302 ? 18.891 -11.359 3.651 1.00 75.62 302 GLY A CA 1
ATOM 2401 C C . GLY A 1 302 ? 19.630 -10.229 2.936 1.00 75.62 302 GLY A C 1
ATOM 2402 O O . GLY A 1 302 ? 19.916 -10.314 1.738 1.00 75.62 302 GLY A O 1
ATOM 2403 N N . CYS A 1 303 ? 19.936 -9.179 3.688 1.00 80.44 303 CYS A N 1
ATOM 2404 C CA . CYS A 1 303 ? 20.761 -8.055 3.268 1.00 80.44 303 CYS A CA 1
ATOM 2405 C C . CYS A 1 303 ? 21.528 -7.452 4.453 1.00 80.44 303 CYS A C 1
ATOM 2407 O O . CYS A 1 303 ? 21.415 -7.922 5.588 1.00 80.44 303 CYS A O 1
ATOM 2409 N N . LEU A 1 304 ? 22.274 -6.375 4.194 1.00 70.62 304 LEU A N 1
ATOM 2410 C CA . LEU A 1 304 ? 23.074 -5.659 5.193 1.00 70.62 304 LEU A CA 1
ATOM 2411 C C . LEU A 1 304 ? 22.289 -5.281 6.463 1.00 70.62 304 LEU A C 1
ATOM 2413 O O . LEU A 1 304 ? 22.830 -5.337 7.566 1.00 70.62 304 LEU A O 1
ATOM 2417 N N . ILE A 1 305 ? 21.021 -4.896 6.310 1.00 73.25 305 ILE A N 1
ATOM 2418 C CA . ILE A 1 305 ? 20.198 -4.353 7.400 1.00 73.25 305 ILE A CA 1
ATOM 2419 C C . ILE A 1 305 ? 19.120 -5.318 7.899 1.00 73.25 305 ILE A C 1
ATOM 2421 O O . ILE A 1 305 ? 18.555 -5.095 8.972 1.00 73.25 305 ILE A O 1
ATOM 2425 N N . ALA A 1 306 ? 18.849 -6.408 7.174 1.00 77.94 306 ALA A N 1
ATOM 2426 C CA . ALA A 1 306 ? 17.840 -7.381 7.564 1.00 77.94 306 ALA A CA 1
ATOM 2427 C C . ALA A 1 306 ? 18.259 -8.829 7.313 1.00 77.94 306 ALA A C 1
ATOM 2429 O O . ALA A 1 306 ? 18.607 -9.214 6.198 1.00 77.94 306 ALA A O 1
ATOM 2430 N N . SER A 1 307 ? 18.154 -9.661 8.353 1.00 80.62 307 SER A N 1
ATOM 2431 C CA . SER A 1 307 ? 18.270 -11.109 8.186 1.00 80.62 307 SER A CA 1
ATOM 2432 C C . SER A 1 307 ? 17.032 -11.670 7.479 1.00 80.62 307 SER A C 1
ATOM 2434 O O . SER A 1 307 ? 15.961 -11.058 7.486 1.00 80.62 307 SER A O 1
ATOM 2436 N N . VAL A 1 308 ? 17.165 -12.870 6.909 1.00 75.00 308 VAL A N 1
ATOM 2437 C CA . VAL A 1 308 ? 16.053 -13.592 6.269 1.00 75.00 308 VAL A CA 1
ATOM 2438 C C . VAL A 1 308 ? 14.861 -13.735 7.215 1.00 75.00 308 VAL A C 1
ATOM 2440 O O . VAL A 1 308 ? 13.723 -13.471 6.826 1.00 75.00 308 VAL A O 1
ATOM 2443 N N . ASP A 1 309 ? 15.119 -14.141 8.457 1.00 75.31 309 ASP A N 1
ATOM 2444 C CA . ASP A 1 309 ? 14.066 -14.395 9.439 1.00 75.31 309 ASP A CA 1
ATOM 2445 C C . ASP A 1 309 ? 13.379 -13.101 9.855 1.00 75.31 309 ASP A C 1
ATOM 2447 O O . ASP A 1 309 ? 12.154 -13.036 9.935 1.00 75.31 309 ASP A O 1
ATOM 2451 N N . ASP A 1 310 ? 14.148 -12.034 10.053 1.00 74.31 310 ASP A N 1
ATOM 2452 C CA . ASP A 1 310 ? 13.567 -10.743 10.381 1.00 74.31 310 ASP A CA 1
ATOM 2453 C C . ASP A 1 310 ? 12.708 -10.193 9.247 1.00 74.31 310 ASP A C 1
ATOM 2455 O O . ASP A 1 310 ? 11.649 -9.632 9.514 1.00 74.31 310 ASP A O 1
ATOM 2459 N N . PHE A 1 311 ? 13.133 -10.364 7.993 1.00 76.88 311 PHE A N 1
ATOM 2460 C CA . PHE A 1 311 ? 12.344 -9.949 6.837 1.00 76.88 311 PHE A CA 1
ATOM 2461 C C . PHE A 1 311 ? 11.032 -10.740 6.722 1.00 76.88 311 PHE A C 1
ATOM 2463 O O . PHE A 1 311 ? 9.971 -10.176 6.465 1.00 76.88 311 PHE A O 1
ATOM 2470 N N . LYS A 1 312 ? 11.078 -12.051 6.978 1.00 74.62 312 LYS A N 1
ATOM 2471 C CA . LYS A 1 312 ? 9.891 -12.922 6.963 1.00 74.62 312 LYS A CA 1
ATOM 2472 C C . LYS A 1 312 ? 8.920 -12.651 8.110 1.00 74.62 312 LYS A C 1
ATOM 2474 O O . LYS A 1 312 ? 7.734 -12.930 7.975 1.00 74.62 312 LYS A O 1
ATOM 2479 N N . ASN A 1 313 ? 9.411 -12.104 9.219 1.00 76.19 313 ASN A N 1
ATOM 2480 C CA . ASN A 1 313 ? 8.600 -11.771 10.390 1.00 76.19 313 ASN A CA 1
ATOM 2481 C C . ASN A 1 313 ? 7.863 -10.423 10.271 1.00 76.19 313 ASN A C 1
ATOM 2483 O O . ASN A 1 313 ? 7.173 -10.024 11.210 1.00 76.19 313 ASN A O 1
ATOM 2487 N N . GLY A 1 314 ? 8.007 -9.705 9.153 1.00 75.25 314 GLY A N 1
ATOM 2488 C CA . GLY A 1 314 ? 7.203 -8.523 8.846 1.00 75.25 314 GLY A CA 1
ATOM 2489 C C . GLY A 1 314 ? 6.149 -8.774 7.770 1.00 75.25 314 GLY A C 1
ATOM 2490 O O . GLY A 1 314 ? 6.056 -9.848 7.182 1.00 75.25 314 GLY A O 1
ATOM 2491 N N . THR A 1 315 ? 5.347 -7.750 7.493 1.00 81.50 315 THR A N 1
ATOM 2492 C CA . THR A 1 315 ? 4.316 -7.790 6.446 1.00 81.50 315 THR A CA 1
ATOM 2493 C C . THR A 1 315 ? 4.755 -6.931 5.270 1.00 81.50 315 THR A C 1
ATOM 2495 O O . THR A 1 315 ? 4.794 -5.708 5.403 1.00 81.50 315 THR A O 1
ATOM 2498 N N . LEU A 1 316 ? 5.112 -7.565 4.148 1.00 79.31 316 LEU A N 1
ATOM 2499 C CA . LEU A 1 316 ? 5.481 -6.912 2.887 1.00 79.31 316 LEU A CA 1
ATOM 2500 C C . LEU A 1 316 ? 4.271 -6.852 1.952 1.00 79.31 316 LEU A C 1
ATOM 2502 O O . LEU A 1 316 ? 3.649 -7.872 1.669 1.00 79.31 316 LEU A O 1
ATOM 2506 N N . GLU A 1 317 ? 3.981 -5.665 1.441 1.00 80.44 317 GLU A N 1
ATOM 2507 C CA . GLU A 1 317 ? 2.934 -5.394 0.460 1.00 80.44 317 GLU A CA 1
ATOM 2508 C C . GLU A 1 317 ? 3.595 -4.895 -0.826 1.00 80.44 317 GLU A C 1
ATOM 2510 O O . GLU A 1 317 ? 4.147 -3.797 -0.844 1.00 80.44 317 GLU A O 1
ATOM 2515 N N . ILE A 1 318 ? 3.574 -5.704 -1.885 1.00 72.56 318 ILE A N 1
ATOM 2516 C CA . ILE A 1 318 ? 4.152 -5.358 -3.191 1.00 72.56 318 ILE A CA 1
ATOM 2517 C C . ILE A 1 318 ? 3.138 -4.514 -3.976 1.00 72.56 318 ILE A C 1
ATOM 2519 O O . ILE A 1 318 ? 1.968 -4.874 -4.057 1.00 72.56 318 ILE A O 1
ATOM 2523 N N . LEU A 1 319 ? 3.590 -3.398 -4.553 1.00 65.38 319 LEU A N 1
ATOM 2524 C CA . LEU A 1 319 ? 2.750 -2.382 -5.209 1.00 65.38 319 LEU A CA 1
ATOM 2525 C C . LEU A 1 319 ? 2.856 -2.382 -6.747 1.00 65.38 319 LEU A C 1
ATOM 2527 O O . LEU A 1 319 ? 2.341 -1.473 -7.400 1.00 65.38 319 LEU A O 1
ATOM 2531 N N . ILE A 1 320 ? 3.577 -3.345 -7.326 1.00 60.34 320 ILE A N 1
ATOM 2532 C CA . ILE A 1 320 ? 3.991 -3.358 -8.739 1.00 60.34 320 ILE A CA 1
ATOM 2533 C C . ILE A 1 320 ? 3.321 -4.432 -9.576 1.00 60.34 320 ILE A C 1
ATOM 2535 O O . ILE A 1 320 ? 3.084 -5.544 -9.061 1.00 60.34 320 ILE A O 1
#